Protein AF-I6B2Z3-F1 (afdb_monomer)

Mean predicted aligned error: 7.82 Å

Solvent-accessible surface area (backbone atoms only — not comparable to full-atom values): 13173 Å² total; per-residue (Å²): 142,82,90,88,82,88,70,71,69,60,58,60,52,51,55,55,50,51,55,50,49,54,51,50,53,50,49,48,54,51,46,53,51,52,51,55,51,50,56,45,70,63,44,63,60,87,46,73,66,35,41,52,54,28,49,53,49,44,52,52,49,43,75,74,43,41,67,63,41,42,61,44,48,86,47,27,69,62,33,33,73,76,41,40,70,55,22,38,46,26,48,53,50,37,54,46,62,79,35,42,67,35,57,74,70,70,49,76,53,82,87,46,69,66,62,46,57,56,37,52,58,20,62,80,24,76,94,39,24,36,58,30,40,41,52,64,55,48,71,67,56,56,69,67,47,76,43,52,42,48,54,62,46,55,50,15,46,46,54,29,22,56,74,70,74,38,61,62,55,41,58,57,38,49,64,52,17,64,55,46,31,50,72,42,75,68,53,49,53,53,52,53,49,52,39,51,53,28,43,76,69,74,34,44,70,57,31,22,52,49,26,42,46,29,29,53,28,30,61,77,66,56,83,49,73,68,50,51,58,48,34,55,53,25,50,56,50,36,56,71,68,85,131

pLDDT: mean 87.91, std 14.72, range [33.41, 98.0]

Nearest PDB structures (foldseek):
  6vfk-assembly1_B  TM=2.375E-01  e=2.059E-01  synthetic construct
  6g7c-assembly1_E  TM=2.469E-01  e=1.585E+00  Aeromonas hydrophila subsp. hydrophila ATCC 7966
  8re6-assembly1_A  TM=2.751E-01  e=3.489E+00  Homo sapiens
  4g1t-assembly1_A  TM=2.295E-01  e=5.297E+00  Homo sapiens

Sequence (243 aa):
MKKTILIISAFALGASLAIAAELSDFAQSIADLQASRVEVTRLPNKTRADRLARQAAIDAWDAANGATVTAAVDNVDALIAERPNLGGFAIWYSLTTKNAEATAAKIAWPQDPEDKALAAKLLTVSSHAHNYIRRYATAGEIAALPGSSSANFATAVVGRAAELGQPDLVTDYYARCLGKGLVTAGYNKWFDQKLIDLASAGKEAEGVRLARVEALAVNALKTTPAQEQRLIKLRAAGKLSGE

Radius of gyration: 24.18 Å; Cα contacts (8 Å, |Δi|>4): 244; chains: 1; bounding box: 76×69×58 Å

Foldseek 3Di:
DDDDDDDPVVVVVVVVVVVVVVLVVLLVVLVVLVVVLVVLVPFDDPDPVRVVVSVVSNVVSCVVCVVVLQVCLVVLVSSCVVPVVSSLVSLLSNQCVVCVVCVVVLAADPQDPVNLVSLVSCCVVVVRVLVSLQHHDDLVNLLPDQAALDPSNLVSQCNVCVNNVHNVSSVSNLVSNQLQQRQDPVSLVSLVVVLVVCVVVVNLVVSLVSLVSNLVNLVVVDDDPSSVVSNVVSVVSNVPPDD

Structure (mmCIF, N/CA/C/O backbone):
data_AF-I6B2Z3-F1
#
_entry.id   AF-I6B2Z3-F1
#
loop_
_atom_site.group_PDB
_atom_site.id
_atom_site.type_symbol
_atom_site.label_atom_id
_atom_site.label_alt_id
_atom_site.label_comp_id
_atom_site.label_asym_id
_atom_site.label_entity_id
_atom_site.label_seq_id
_atom_site.pdbx_PDB_ins_code
_atom_site.Cartn_x
_atom_site.Cartn_y
_atom_site.Cartn_z
_atom_site.occupancy
_atom_site.B_iso_or_equiv
_atom_site.auth_seq_id
_atom_site.auth_comp_id
_atom_site.auth_asym_id
_atom_site.auth_atom_id
_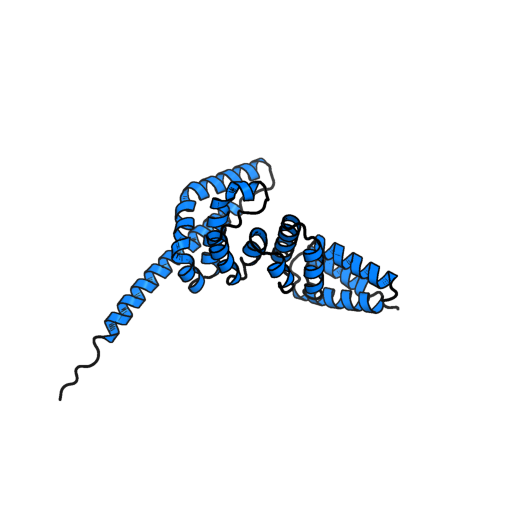atom_site.pdbx_PDB_model_num
ATOM 1 N N . MET A 1 1 ? 51.901 -46.330 3.427 1.00 36.56 1 MET A N 1
ATOM 2 C CA . MET A 1 1 ? 50.601 -45.663 3.665 1.00 36.56 1 MET A CA 1
ATOM 3 C C . MET A 1 1 ? 50.772 -44.154 3.498 1.00 36.56 1 MET A C 1
ATOM 5 O O . MET A 1 1 ? 51.246 -43.505 4.419 1.00 36.56 1 MET A O 1
ATOM 9 N N . LYS A 1 2 ? 50.476 -43.594 2.317 1.00 33.97 2 LYS A N 1
ATOM 10 C CA . LYS A 1 2 ? 50.474 -42.138 2.079 1.00 33.97 2 LYS A CA 1
ATOM 11 C C . LYS A 1 2 ? 49.060 -41.728 1.667 1.00 33.97 2 LYS A C 1
ATOM 13 O O . LYS A 1 2 ? 48.459 -42.377 0.819 1.00 33.97 2 LYS A O 1
ATOM 18 N N . LYS A 1 3 ? 48.525 -40.746 2.392 1.00 42.22 3 LYS A N 1
ATOM 19 C CA . LYS A 1 3 ? 47.128 -40.307 2.398 1.00 42.22 3 LYS A CA 1
ATOM 20 C C . LYS A 1 3 ? 46.871 -39.384 1.205 1.00 42.22 3 LYS A C 1
ATOM 22 O O . LYS A 1 3 ? 47.555 -38.375 1.077 1.00 42.22 3 LYS A O 1
ATOM 27 N N . THR A 1 4 ? 45.860 -39.703 0.405 1.00 46.72 4 THR A N 1
ATOM 28 C CA . THR A 1 4 ? 45.342 -38.847 -0.670 1.00 46.72 4 THR A CA 1
ATOM 29 C C . THR A 1 4 ? 43.901 -38.493 -0.328 1.00 46.72 4 THR A C 1
ATOM 31 O O . THR A 1 4 ? 42.974 -39.200 -0.703 1.00 46.72 4 THR A O 1
ATOM 34 N N . ILE A 1 5 ? 43.705 -37.442 0.466 1.00 51.19 5 ILE A N 1
ATOM 35 C CA . ILE A 1 5 ? 42.391 -36.848 0.745 1.00 51.19 5 ILE A CA 1
ATOM 36 C C . ILE A 1 5 ? 42.625 -35.336 0.804 1.00 51.19 5 ILE A C 1
ATOM 38 O O . ILE A 1 5 ? 43.521 -34.940 1.539 1.00 51.19 5 ILE A O 1
ATOM 42 N N . LEU A 1 6 ? 41.824 -34.553 0.058 1.00 44.88 6 LEU A N 1
ATOM 43 C CA . LEU A 1 6 ? 41.731 -33.069 -0.018 1.00 44.88 6 LEU A CA 1
ATOM 44 C C . LEU A 1 6 ? 42.115 -32.417 -1.362 1.00 44.88 6 LEU A C 1
ATOM 46 O O . LEU A 1 6 ? 42.954 -31.528 -1.398 1.00 44.88 6 LEU A O 1
ATOM 50 N N . ILE A 1 7 ? 41.456 -32.785 -2.468 1.00 46.53 7 ILE A N 1
ATOM 51 C CA . ILE A 1 7 ? 41.428 -31.921 -3.678 1.00 46.53 7 ILE A CA 1
ATOM 52 C C . ILE A 1 7 ? 40.001 -31.716 -4.234 1.00 46.53 7 ILE A C 1
ATOM 54 O O . ILE A 1 7 ? 39.743 -30.742 -4.932 1.00 46.53 7 ILE A O 1
ATOM 58 N N . ILE A 1 8 ? 39.021 -32.547 -3.859 1.00 45.78 8 ILE A N 1
ATOM 59 C CA . ILE A 1 8 ? 37.652 -32.445 -4.404 1.00 45.78 8 ILE A CA 1
ATOM 60 C C . ILE A 1 8 ? 36.844 -31.300 -3.750 1.00 45.78 8 ILE A C 1
ATOM 62 O O . ILE A 1 8 ? 36.009 -30.682 -4.403 1.00 45.78 8 ILE A O 1
ATOM 66 N N . SER A 1 9 ? 37.137 -30.929 -2.499 1.00 43.31 9 SER A N 1
ATOM 67 C CA . SER A 1 9 ? 36.387 -29.888 -1.773 1.00 43.31 9 SER A CA 1
ATOM 68 C C . SER A 1 9 ? 36.636 -28.459 -2.281 1.00 43.31 9 SER A C 1
ATOM 70 O O . SER A 1 9 ? 35.776 -27.601 -2.120 1.00 43.31 9 SER A O 1
ATOM 72 N N . ALA A 1 10 ? 37.788 -28.188 -2.905 1.00 44.47 10 ALA A N 1
ATOM 73 C CA . ALA A 1 10 ? 38.150 -26.842 -3.363 1.00 44.47 10 ALA A CA 1
ATOM 74 C C . ALA A 1 10 ? 37.446 -26.442 -4.675 1.00 44.47 10 ALA A C 1
ATOM 76 O O . ALA A 1 10 ? 37.125 -25.273 -4.869 1.00 44.47 10 ALA A O 1
ATOM 77 N N . PHE A 1 11 ? 37.138 -27.408 -5.547 1.00 40.41 11 PHE A N 1
ATOM 78 C CA . PHE A 1 11 ? 36.419 -27.143 -6.799 1.00 40.41 11 PHE A CA 1
ATOM 79 C C . PHE A 1 11 ? 34.919 -26.899 -6.586 1.00 40.41 11 PHE A C 1
ATOM 81 O O . PHE A 1 11 ? 34.340 -26.056 -7.267 1.00 40.41 11 PHE A O 1
ATOM 88 N N . ALA A 1 12 ? 34.302 -27.565 -5.603 1.00 45.88 12 ALA A N 1
ATOM 89 C CA . ALA A 1 12 ? 32.911 -27.300 -5.231 1.00 45.88 12 ALA A CA 1
ATOM 90 C C . ALA A 1 12 ? 32.734 -25.890 -4.632 1.00 45.88 12 ALA A C 1
ATOM 92 O O . ALA A 1 12 ? 31.760 -25.214 -4.947 1.00 45.88 12 ALA A O 1
ATOM 93 N N . LEU A 1 13 ? 33.709 -25.423 -3.839 1.00 47.31 13 LEU A N 1
ATOM 94 C CA . LEU A 1 13 ? 33.727 -24.068 -3.273 1.00 47.31 13 LEU A CA 1
ATOM 95 C C . LEU A 1 13 ? 33.990 -22.984 -4.334 1.00 47.31 13 LEU A C 1
ATOM 97 O O . LEU A 1 13 ? 33.371 -21.924 -4.285 1.00 47.31 13 LEU A O 1
ATOM 101 N N . GLY A 1 14 ? 34.863 -23.241 -5.313 1.00 41.19 14 GLY A N 1
ATOM 102 C CA . GLY A 1 14 ? 35.172 -22.284 -6.384 1.00 41.19 14 GLY A CA 1
ATOM 103 C C . GLY A 1 14 ? 33.986 -21.993 -7.311 1.00 41.19 14 GLY A C 1
ATOM 104 O O . GLY A 1 14 ? 33.723 -20.833 -7.620 1.00 41.19 14 GLY A O 1
ATOM 105 N N . ALA A 1 15 ? 33.225 -23.022 -7.699 1.00 47.62 15 ALA A N 1
ATOM 106 C CA . ALA A 1 15 ? 32.036 -22.851 -8.537 1.00 47.62 15 ALA A CA 1
ATOM 107 C C . ALA A 1 15 ? 30.894 -22.141 -7.788 1.00 47.62 15 ALA A C 1
ATOM 109 O O . ALA A 1 15 ? 30.248 -21.259 -8.349 1.00 47.62 15 ALA A O 1
ATOM 110 N N . SER A 1 16 ? 30.682 -22.458 -6.503 1.00 48.56 16 SER A N 1
ATOM 111 C CA . SER A 1 16 ? 29.675 -21.766 -5.688 1.00 48.56 16 SER A CA 1
ATOM 112 C C . SER A 1 16 ? 30.013 -20.294 -5.435 1.00 48.56 16 SER A C 1
ATOM 114 O O . SER A 1 16 ? 29.105 -19.475 -5.344 1.00 48.56 16 SER A O 1
ATOM 116 N N . LEU A 1 17 ? 31.302 -19.942 -5.346 1.00 48.03 17 LEU A N 1
ATOM 117 C CA . LEU A 1 17 ? 31.740 -18.554 -5.166 1.00 48.03 17 LEU A CA 1
ATOM 118 C C . LEU A 1 17 ? 31.613 -17.728 -6.455 1.00 48.03 17 LEU A C 1
ATOM 120 O O . LEU A 1 17 ? 31.239 -16.563 -6.376 1.00 48.03 17 LEU A O 1
ATOM 124 N N . ALA A 1 18 ? 31.870 -18.318 -7.628 1.00 55.28 18 ALA A N 1
ATOM 125 C CA . ALA A 1 18 ? 31.685 -17.638 -8.913 1.00 55.28 18 ALA A CA 1
ATOM 126 C C . ALA A 1 18 ? 30.203 -17.329 -9.192 1.00 55.28 18 ALA A C 1
ATOM 128 O O . ALA A 1 18 ? 29.864 -16.198 -9.522 1.00 55.28 18 ALA A O 1
ATOM 129 N N . ILE A 1 19 ? 29.311 -18.297 -8.952 1.00 61.66 19 ILE A N 1
ATOM 130 C CA . ILE A 1 19 ? 27.858 -18.111 -9.113 1.00 61.66 19 ILE A CA 1
ATOM 131 C C . ILE A 1 19 ? 27.321 -17.070 -8.114 1.00 61.66 19 ILE A C 1
ATOM 133 O O . ILE A 1 19 ? 26.469 -16.253 -8.459 1.00 61.66 19 ILE A O 1
ATOM 137 N N . ALA A 1 20 ? 27.837 -17.057 -6.879 1.00 60.69 20 ALA A N 1
ATOM 138 C CA . ALA A 1 20 ? 27.470 -16.046 -5.887 1.00 60.69 20 ALA A CA 1
ATOM 139 C C . ALA A 1 20 ? 27.955 -14.634 -6.271 1.00 60.69 20 ALA A C 1
ATOM 141 O O . ALA A 1 20 ? 27.231 -13.664 -6.052 1.00 60.69 20 ALA A O 1
ATOM 142 N N . ALA A 1 21 ? 29.147 -14.508 -6.867 1.00 64.88 21 ALA A N 1
ATOM 143 C CA . ALA A 1 21 ? 29.666 -13.230 -7.355 1.00 64.88 21 ALA A CA 1
ATOM 144 C C . ALA A 1 21 ? 28.826 -12.681 -8.521 1.00 64.88 21 ALA A C 1
ATOM 146 O O . ALA A 1 21 ? 28.423 -11.522 -8.482 1.00 64.88 21 ALA A O 1
ATOM 147 N N . GLU A 1 22 ? 28.471 -13.527 -9.493 1.00 76.44 22 GLU A N 1
ATOM 148 C CA . GLU A 1 22 ? 27.606 -13.143 -10.618 1.00 76.44 22 GLU A CA 1
ATOM 149 C C . GLU A 1 22 ? 26.215 -12.688 -10.150 1.00 76.44 22 GLU A C 1
ATOM 151 O O . GLU A 1 22 ? 25.697 -11.673 -10.625 1.00 76.44 22 GLU A O 1
ATOM 156 N N . LEU A 1 23 ? 25.623 -13.387 -9.173 1.00 80.44 23 LEU A N 1
ATOM 157 C CA . LEU A 1 23 ? 24.340 -12.985 -8.592 1.00 80.44 23 LEU A CA 1
ATOM 158 C C . LEU A 1 23 ? 24.444 -11.659 -7.825 1.00 80.44 23 LEU A C 1
ATOM 160 O O . LEU A 1 23 ? 23.540 -10.829 -7.920 1.00 80.44 23 LEU A O 1
ATOM 164 N N . SER A 1 24 ? 25.533 -11.443 -7.084 1.00 83.50 24 SER A N 1
ATOM 165 C CA . SER A 1 24 ? 25.775 -10.195 -6.353 1.00 83.50 24 SER A CA 1
ATOM 166 C C . SER A 1 24 ? 25.948 -9.004 -7.301 1.00 83.50 24 SER A C 1
ATOM 168 O O . SER A 1 24 ? 25.346 -7.953 -7.071 1.00 83.50 24 SER A O 1
ATOM 170 N N . ASP A 1 25 ? 26.713 -9.162 -8.383 1.00 88.12 25 ASP A N 1
ATOM 171 C CA . ASP A 1 25 ? 26.906 -8.115 -9.394 1.00 88.12 25 ASP A CA 1
ATOM 172 C C . ASP A 1 25 ? 25.594 -7.802 -10.125 1.00 88.12 25 ASP A C 1
ATOM 174 O O . ASP A 1 25 ? 25.224 -6.636 -10.296 1.00 88.12 25 ASP A O 1
ATOM 178 N N . PHE A 1 26 ? 24.824 -8.837 -10.471 1.00 88.62 26 PHE A N 1
ATOM 179 C CA . PHE A 1 26 ? 23.486 -8.669 -11.028 1.00 88.62 26 PHE A CA 1
ATOM 180 C C . PHE A 1 26 ? 22.554 -7.928 -10.059 1.00 88.62 26 PHE A C 1
ATOM 182 O O . PHE A 1 26 ? 21.938 -6.928 -10.438 1.00 88.62 26 PHE A O 1
ATOM 189 N N . ALA A 1 27 ? 22.483 -8.348 -8.794 1.00 91.12 27 ALA A N 1
ATOM 190 C CA . ALA A 1 27 ? 21.676 -7.682 -7.777 1.00 91.12 27 ALA A CA 1
ATOM 191 C C . ALA A 1 27 ? 22.104 -6.220 -7.574 1.00 91.12 27 ALA A C 1
ATOM 193 O O . ALA A 1 27 ? 21.251 -5.348 -7.402 1.00 91.12 27 ALA A O 1
ATOM 194 N N . GLN A 1 28 ? 23.404 -5.922 -7.636 1.00 93.81 28 GLN A N 1
ATOM 195 C CA . GLN A 1 28 ? 23.891 -4.549 -7.568 1.00 93.81 28 GLN A CA 1
ATOM 196 C C . GLN A 1 28 ? 23.424 -3.722 -8.772 1.00 93.81 28 GLN A C 1
ATOM 198 O O . GLN A 1 28 ? 22.915 -2.620 -8.576 1.00 93.81 28 GLN A O 1
ATOM 203 N N . SER A 1 29 ? 23.472 -4.273 -9.988 1.00 92.88 29 SER A N 1
ATOM 204 C CA . SER A 1 29 ? 22.966 -3.580 -11.181 1.00 92.88 29 SER A CA 1
ATOM 205 C C . SER A 1 29 ? 21.473 -3.223 -11.066 1.00 92.88 29 SER A C 1
ATOM 207 O O . SER A 1 29 ? 21.068 -2.106 -11.392 1.00 92.88 29 SER A O 1
ATOM 209 N N . ILE A 1 30 ? 20.648 -4.120 -10.509 1.00 94.81 30 ILE A N 1
ATOM 210 C CA . ILE A 1 30 ? 19.222 -3.854 -10.262 1.00 94.81 30 ILE A CA 1
ATOM 211 C C . ILE A 1 30 ? 19.032 -2.804 -9.162 1.00 94.81 30 ILE A C 1
ATOM 213 O O . ILE A 1 30 ? 18.132 -1.968 -9.264 1.00 94.81 30 ILE A O 1
ATOM 217 N N . ALA A 1 31 ? 19.880 -2.804 -8.131 1.00 94.75 31 ALA A N 1
ATOM 218 C CA . ALA A 1 31 ? 19.857 -1.776 -7.093 1.00 94.75 31 ALA A CA 1
ATOM 219 C C . ALA A 1 31 ? 20.160 -0.382 -7.661 1.00 94.75 31 ALA A C 1
ATOM 221 O O . ALA A 1 31 ? 19.460 0.576 -7.329 1.00 94.75 31 ALA A O 1
ATOM 222 N N . ASP A 1 32 ? 21.140 -0.273 -8.556 1.00 95.00 32 ASP A N 1
ATOM 223 C CA . ASP A 1 32 ? 21.515 0.992 -9.195 1.00 95.00 32 ASP A CA 1
ATOM 224 C C . ASP A 1 32 ? 20.399 1.498 -10.127 1.00 95.00 32 ASP A C 1
ATOM 226 O O . ASP A 1 32 ? 20.058 2.689 -10.134 1.00 95.00 32 ASP A O 1
ATOM 230 N N . LEU A 1 33 ? 19.738 0.588 -10.851 1.00 94.81 33 LEU A N 1
ATOM 231 C CA . LEU A 1 33 ? 18.534 0.906 -11.621 1.00 94.81 33 LEU A CA 1
ATOM 232 C C . LEU A 1 33 ? 17.398 1.393 -10.711 1.00 94.81 33 LEU A C 1
ATOM 234 O O . LEU A 1 33 ? 16.796 2.432 -10.982 1.00 94.81 33 LEU A O 1
ATOM 238 N N . GLN A 1 34 ? 17.129 0.709 -9.598 1.00 94.81 34 GLN A N 1
ATOM 239 C CA . GLN A 1 34 ? 16.113 1.152 -8.643 1.00 94.81 34 GLN A CA 1
ATOM 240 C C . GLN A 1 34 ? 16.437 2.547 -8.084 1.00 94.81 34 GLN A C 1
ATOM 242 O O . GLN A 1 34 ? 15.555 3.407 -8.023 1.00 94.81 34 GLN A O 1
ATOM 247 N N . ALA A 1 35 ? 17.690 2.790 -7.695 1.00 94.81 35 ALA A N 1
ATOM 248 C CA . ALA A 1 35 ? 18.131 4.073 -7.161 1.00 94.81 35 ALA A CA 1
ATOM 249 C C . ALA A 1 35 ? 17.968 5.197 -8.196 1.00 94.81 35 ALA A C 1
ATOM 251 O O . ALA A 1 35 ? 17.332 6.211 -7.906 1.00 94.81 35 ALA A O 1
ATOM 252 N N . SER A 1 36 ? 18.445 4.996 -9.429 1.00 95.62 36 SER A N 1
ATOM 253 C CA . SER A 1 36 ? 18.291 5.987 -10.505 1.00 95.62 36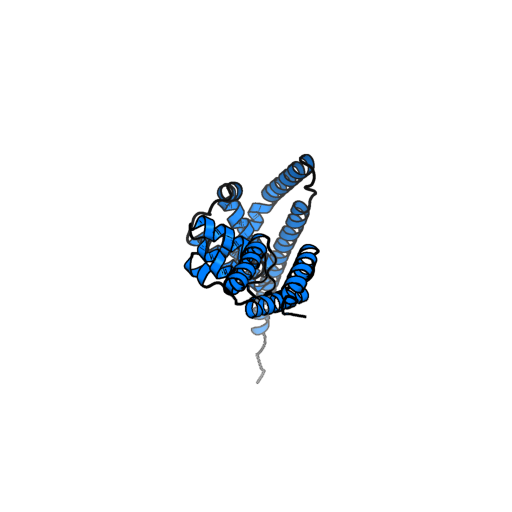 SER A CA 1
ATOM 254 C C . SER A 1 36 ? 16.821 6.261 -10.845 1.00 95.62 36 SER A C 1
ATOM 256 O O . SER A 1 36 ? 16.437 7.414 -11.060 1.00 95.62 36 SER A O 1
ATOM 258 N N . ARG A 1 37 ? 15.955 5.239 -10.799 1.00 95.06 37 ARG A N 1
ATOM 259 C CA . ARG A 1 37 ? 14.507 5.407 -10.978 1.00 95.06 37 ARG A CA 1
ATOM 260 C C . ARG A 1 37 ? 13.884 6.265 -9.882 1.00 95.06 37 ARG A C 1
ATOM 262 O O . ARG A 1 37 ? 13.006 7.089 -10.162 1.00 95.06 37 ARG A O 1
ATOM 269 N N . VAL A 1 38 ? 14.309 6.074 -8.635 1.00 94.00 38 VAL A N 1
ATOM 270 C CA . VAL A 1 38 ? 13.851 6.879 -7.496 1.00 94.00 38 VAL A CA 1
ATOM 271 C C . VAL A 1 38 ? 14.241 8.344 -7.679 1.00 94.00 38 VAL A C 1
ATOM 273 O O . VAL A 1 38 ? 13.396 9.207 -7.447 1.00 94.00 38 VAL A O 1
ATOM 276 N N . GLU A 1 39 ? 15.451 8.635 -8.155 1.00 94.88 39 GLU A N 1
ATOM 277 C CA . GLU A 1 39 ? 15.903 10.011 -8.397 1.00 94.88 39 GLU A CA 1
ATOM 278 C C . GLU A 1 39 ? 15.056 10.722 -9.458 1.00 94.88 39 GLU A C 1
ATOM 280 O O . GLU A 1 39 ? 14.543 11.818 -9.217 1.00 94.88 39 GLU A O 1
ATOM 285 N N . VAL A 1 40 ? 14.768 10.057 -10.579 1.00 94.50 40 VAL A N 1
ATOM 286 C CA . VAL A 1 40 ? 13.857 10.596 -11.603 1.00 94.50 40 VAL A CA 1
ATOM 287 C C . VAL A 1 40 ? 12.440 10.796 -11.040 1.00 94.50 40 VAL A C 1
ATOM 289 O O . VAL A 1 40 ? 11.778 11.805 -11.292 1.00 94.50 40 VAL A O 1
ATOM 292 N N . THR A 1 41 ? 11.974 9.875 -10.193 1.00 91.81 41 THR A N 1
ATOM 293 C CA . THR A 1 41 ? 10.660 9.969 -9.534 1.00 91.81 41 THR A CA 1
ATOM 294 C C . THR A 1 41 ? 10.615 11.062 -8.456 1.00 91.81 41 THR A C 1
ATOM 296 O O . THR A 1 41 ? 9.534 11.492 -8.053 1.00 91.81 41 THR A O 1
ATOM 299 N N . ARG A 1 42 ? 11.758 11.553 -7.975 1.00 94.75 42 ARG A N 1
ATOM 300 C CA . ARG A 1 42 ? 11.845 12.639 -6.987 1.00 94.75 42 ARG A CA 1
ATOM 301 C C . ARG A 1 42 ? 11.970 14.024 -7.607 1.00 94.75 42 ARG A C 1
ATOM 303 O O . ARG A 1 42 ? 11.941 15.005 -6.863 1.00 94.75 42 ARG A O 1
ATOM 310 N N . LEU A 1 43 ? 12.037 14.118 -8.936 1.00 93.88 43 LEU A N 1
ATOM 311 C CA . LEU A 1 43 ? 12.022 15.402 -9.625 1.00 93.88 43 LEU A CA 1
ATOM 312 C C . LEU A 1 43 ? 10.810 16.257 -9.193 1.00 93.88 43 LEU A C 1
ATOM 314 O O . LEU A 1 43 ? 9.753 15.710 -8.828 1.00 93.88 43 LEU A O 1
ATOM 318 N N . PRO A 1 44 ? 10.946 17.598 -9.223 1.00 94.62 44 PRO A N 1
ATOM 319 C CA . PRO A 1 44 ? 9.882 18.515 -8.834 1.00 94.62 44 PRO A CA 1
ATOM 320 C C . PRO A 1 44 ? 8.540 18.196 -9.508 1.00 94.62 44 PRO A C 1
ATOM 322 O O . PRO A 1 44 ? 8.480 17.692 -10.626 1.00 94.62 44 PRO A O 1
ATOM 325 N N . ASN A 1 45 ? 7.434 18.488 -8.820 1.00 95.81 45 ASN A N 1
ATOM 326 C CA . ASN A 1 45 ? 6.077 18.243 -9.327 1.00 95.81 45 ASN A CA 1
ATOM 327 C C . ASN A 1 45 ? 5.071 19.351 -8.956 1.00 95.81 45 ASN A C 1
ATOM 329 O O . ASN A 1 45 ? 3.854 19.152 -9.062 1.00 95.81 45 ASN A O 1
ATOM 333 N N . LYS A 1 46 ? 5.565 20.517 -8.513 1.00 95.69 46 LYS A N 1
ATOM 334 C CA . LYS A 1 46 ? 4.734 21.612 -7.993 1.00 95.69 46 LYS A CA 1
ATOM 335 C C . LYS A 1 46 ? 3.986 22.310 -9.124 1.00 95.69 46 LYS A C 1
ATOM 337 O O . LYS A 1 46 ? 2.768 22.488 -9.050 1.00 95.69 46 LYS A O 1
ATOM 342 N N . THR A 1 47 ? 4.689 22.654 -10.200 1.00 96.38 47 THR A N 1
ATOM 343 C CA . THR A 1 47 ? 4.090 23.311 -11.366 1.00 96.38 47 THR A CA 1
ATOM 344 C C . THR A 1 47 ? 3.644 22.299 -12.424 1.00 96.38 47 THR A C 1
ATOM 346 O O . THR A 1 47 ? 4.014 21.124 -12.399 1.00 96.38 47 THR A O 1
ATOM 349 N N . ARG A 1 48 ? 2.819 22.743 -13.383 1.00 96.56 48 ARG A N 1
ATOM 350 C CA . ARG A 1 48 ? 2.473 21.916 -14.551 1.00 96.56 48 ARG A CA 1
ATOM 351 C C . ARG A 1 48 ? 3.716 21.582 -15.380 1.00 96.56 48 ARG A C 1
ATOM 353 O O . ARG A 1 48 ? 3.835 20.444 -15.816 1.00 96.56 48 ARG A O 1
ATOM 360 N N . ALA A 1 49 ? 4.611 22.552 -15.573 1.00 96.12 49 ALA A N 1
ATOM 361 C CA . ALA A 1 49 ? 5.861 22.350 -16.299 1.00 96.12 49 ALA A CA 1
ATOM 362 C C . ALA A 1 49 ? 6.733 21.292 -15.610 1.00 96.12 49 ALA A C 1
ATOM 364 O O . ALA A 1 49 ? 7.176 20.361 -16.273 1.00 96.12 49 ALA A O 1
ATOM 365 N N . ASP A 1 50 ? 6.864 21.357 -14.280 1.00 96.38 50 ASP A N 1
ATOM 366 C CA . ASP A 1 50 ? 7.611 20.362 -13.501 1.00 96.38 50 ASP A CA 1
ATOM 367 C C . ASP A 1 50 ? 7.038 18.954 -13.698 1.00 96.38 50 ASP A C 1
ATOM 369 O O . ASP A 1 50 ? 7.774 18.005 -13.947 1.00 96.38 50 ASP A O 1
ATOM 373 N N . ARG A 1 51 ? 5.705 18.816 -13.630 1.00 96.19 51 ARG A N 1
ATOM 374 C CA . ARG A 1 51 ? 5.033 17.523 -13.826 1.00 96.19 51 ARG A CA 1
ATOM 375 C C . ARG A 1 51 ? 5.283 16.945 -15.217 1.00 96.19 51 ARG A C 1
ATOM 377 O O . ARG A 1 51 ? 5.510 15.746 -15.321 1.00 96.19 51 ARG A O 1
ATOM 384 N N . LEU A 1 52 ? 5.255 17.778 -16.259 1.00 95.00 52 LEU A N 1
ATOM 385 C CA . LEU A 1 52 ? 5.531 17.344 -17.632 1.00 95.00 52 LEU A CA 1
ATOM 386 C C . LEU A 1 52 ? 7.003 16.955 -17.819 1.00 95.00 52 LEU A C 1
ATOM 388 O O . LEU A 1 52 ? 7.276 15.904 -18.388 1.00 95.00 52 LEU A O 1
ATOM 392 N N . ALA A 1 53 ? 7.941 17.750 -17.297 1.00 94.06 53 ALA A N 1
ATOM 393 C CA . ALA A 1 53 ? 9.371 17.447 -17.362 1.00 94.06 53 ALA A CA 1
ATOM 394 C C . ALA A 1 53 ? 9.715 16.157 -16.605 1.00 94.06 53 ALA A C 1
ATOM 396 O O . ALA A 1 53 ? 10.446 15.308 -17.110 1.00 94.06 53 ALA A O 1
ATOM 397 N N . ARG A 1 54 ? 9.133 15.973 -15.415 1.00 95.94 54 ARG A N 1
ATOM 398 C CA . ARG A 1 54 ? 9.262 14.735 -14.647 1.00 95.94 54 ARG A CA 1
ATOM 399 C C . ARG A 1 54 ? 8.682 13.540 -15.398 1.00 95.94 54 ARG A C 1
ATOM 401 O O . ARG A 1 54 ? 9.327 12.500 -15.417 1.00 95.94 54 ARG A O 1
ATOM 408 N N . GLN A 1 55 ? 7.495 13.667 -15.994 1.00 95.19 55 GLN A N 1
ATOM 409 C CA . GLN A 1 55 ? 6.900 12.579 -16.773 1.00 95.19 55 GLN A CA 1
ATOM 410 C C . GLN A 1 55 ? 7.800 12.197 -17.954 1.00 95.19 55 GLN A C 1
ATOM 412 O O . GLN A 1 55 ? 8.127 11.029 -18.101 1.00 95.19 55 GLN A O 1
ATOM 417 N N . ALA A 1 56 ? 8.299 13.174 -18.715 1.00 94.62 56 ALA A N 1
ATOM 418 C CA . ALA A 1 56 ? 9.216 12.913 -19.823 1.00 94.62 56 ALA A CA 1
ATOM 419 C C . ALA A 1 56 ? 10.517 12.223 -19.369 1.00 94.62 56 ALA A C 1
ATOM 421 O O . ALA A 1 56 ? 11.011 11.328 -20.048 1.00 94.62 56 ALA A O 1
ATOM 422 N N . ALA A 1 57 ? 11.064 12.599 -18.208 1.00 95.38 57 ALA A N 1
ATOM 423 C CA . ALA A 1 57 ? 12.242 11.943 -17.643 1.00 95.38 57 ALA A CA 1
ATOM 424 C C . ALA A 1 57 ? 11.950 10.497 -17.197 1.00 95.38 57 ALA A C 1
ATOM 426 O O . ALA A 1 57 ? 12.787 9.616 -17.386 1.00 95.38 57 ALA A O 1
ATOM 427 N N . ILE A 1 58 ? 10.765 10.247 -16.629 1.00 94.19 58 ILE A N 1
ATOM 428 C CA . ILE A 1 58 ? 10.278 8.903 -16.284 1.00 94.19 58 ILE A CA 1
ATOM 429 C C . ILE A 1 58 ? 10.176 8.042 -17.546 1.00 94.19 58 ILE A C 1
ATOM 431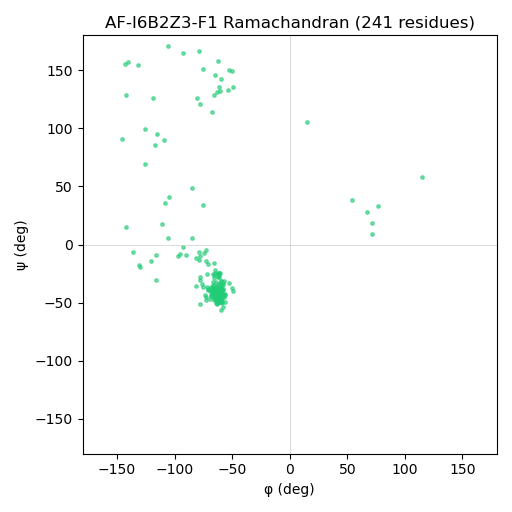 O O . ILE A 1 58 ? 10.733 6.946 -17.569 1.00 94.19 58 ILE A O 1
ATOM 435 N N . ASP A 1 59 ? 9.543 8.564 -18.596 1.00 93.94 59 ASP A N 1
ATOM 436 C CA . ASP A 1 59 ? 9.339 7.854 -19.860 1.00 93.94 59 ASP A CA 1
ATOM 437 C C . ASP A 1 59 ? 10.680 7.558 -20.552 1.00 93.94 59 ASP A C 1
ATOM 439 O O . ASP A 1 59 ? 10.906 6.450 -21.036 1.00 93.94 59 ASP A O 1
ATOM 443 N N . ALA A 1 60 ? 11.617 8.515 -20.537 1.00 94.00 60 ALA A N 1
ATOM 444 C CA . ALA A 1 60 ? 12.966 8.325 -21.070 1.00 94.00 60 ALA A CA 1
ATOM 445 C C . ALA A 1 60 ? 13.750 7.260 -20.289 1.00 94.00 60 ALA A C 1
ATOM 447 O O . ALA A 1 60 ? 14.435 6.427 -20.885 1.00 94.00 60 ALA A O 1
ATOM 448 N N . TRP A 1 61 ? 13.632 7.257 -18.958 1.00 96.56 61 TRP A N 1
ATOM 449 C CA . TRP A 1 61 ? 14.246 6.224 -18.131 1.00 96.56 61 TRP A CA 1
ATOM 450 C C . TRP A 1 61 ? 13.646 4.845 -18.430 1.00 96.56 61 TRP A C 1
ATOM 452 O O . TRP A 1 61 ? 14.397 3.876 -18.534 1.00 96.56 61 TRP A O 1
ATOM 462 N N . ASP A 1 62 ? 12.321 4.754 -18.590 1.00 94.00 62 ASP A N 1
ATOM 463 C CA . ASP A 1 62 ? 11.620 3.501 -18.903 1.00 94.00 62 ASP A CA 1
ATOM 464 C C . ASP A 1 62 ? 12.022 2.952 -20.267 1.00 94.00 62 ASP A C 1
ATOM 466 O O . ASP A 1 62 ? 12.315 1.764 -20.384 1.00 94.00 62 ASP A O 1
ATOM 470 N N . ALA A 1 63 ? 12.117 3.815 -21.278 1.00 92.94 63 ALA A N 1
ATOM 471 C CA . ALA A 1 63 ? 12.578 3.428 -22.606 1.00 92.94 63 ALA A CA 1
ATOM 472 C C . ALA A 1 63 ? 14.017 2.881 -22.593 1.00 92.94 63 ALA A C 1
ATOM 474 O O . ALA A 1 63 ? 14.321 1.941 -23.322 1.00 92.94 63 ALA A O 1
ATOM 475 N N . ALA A 1 64 ? 14.896 3.445 -21.758 1.00 92.75 64 ALA A N 1
ATOM 476 C CA . ALA A 1 64 ? 16.298 3.036 -21.682 1.00 92.75 64 ALA A CA 1
ATOM 477 C C . ALA A 1 64 ? 16.531 1.776 -20.830 1.00 92.75 64 ALA A C 1
ATOM 479 O O . ALA A 1 64 ? 17.406 0.976 -21.151 1.00 92.75 64 ALA A O 1
ATOM 480 N N . ASN A 1 65 ? 15.776 1.599 -19.740 1.00 93.94 65 ASN A N 1
ATOM 481 C CA . ASN A 1 65 ? 16.089 0.603 -18.705 1.00 93.94 65 ASN A CA 1
ATOM 482 C C . ASN A 1 65 ? 14.990 -0.443 -18.487 1.00 93.94 65 ASN A C 1
ATOM 484 O O . ASN A 1 65 ? 15.228 -1.459 -17.830 1.00 93.94 65 ASN A O 1
ATOM 488 N N . GLY A 1 66 ? 13.784 -0.217 -19.010 1.00 91.69 66 GLY A N 1
ATOM 489 C CA . GLY A 1 66 ? 12.615 -1.033 -18.690 1.00 91.69 66 GLY A CA 1
ATOM 490 C C . GLY A 1 66 ? 12.748 -2.491 -19.115 1.00 91.69 66 GLY A C 1
ATOM 491 O O . GLY A 1 66 ? 12.326 -3.382 -18.374 1.00 91.69 66 GLY A O 1
ATOM 492 N N . ALA A 1 67 ? 13.398 -2.753 -20.252 1.00 93.00 67 ALA A N 1
ATOM 493 C CA . ALA A 1 67 ? 13.681 -4.112 -20.711 1.00 93.00 67 ALA A CA 1
ATOM 494 C C . ALA A 1 67 ? 14.584 -4.871 -19.722 1.00 93.00 67 ALA A C 1
ATOM 496 O O . ALA A 1 67 ? 14.282 -6.010 -19.376 1.00 93.00 67 ALA A O 1
ATOM 497 N N . THR A 1 68 ? 15.628 -4.221 -19.197 1.00 92.62 68 THR A N 1
ATOM 498 C CA . THR A 1 68 ? 16.551 -4.812 -18.215 1.00 92.62 68 THR A CA 1
ATOM 499 C C . THR A 1 68 ? 15.841 -5.159 -16.910 1.00 92.62 68 THR A C 1
ATOM 501 O O . THR A 1 68 ? 16.012 -6.256 -16.383 1.00 92.62 68 THR A O 1
ATOM 504 N N . VAL A 1 69 ? 14.993 -4.259 -16.398 1.00 93.62 69 VAL A N 1
ATOM 505 C CA . VAL A 1 69 ? 14.222 -4.531 -15.172 1.00 93.62 69 VAL A CA 1
ATOM 506 C C . VAL A 1 69 ? 13.192 -5.638 -15.394 1.00 93.62 69 VAL A C 1
ATOM 508 O O . VAL A 1 69 ? 12.981 -6.465 -14.513 1.00 93.62 69 VAL A O 1
ATOM 511 N N . THR A 1 70 ? 12.568 -5.683 -16.571 1.00 93.25 70 THR A N 1
ATOM 512 C CA . THR A 1 70 ? 11.592 -6.728 -16.912 1.00 93.25 70 THR A CA 1
ATOM 513 C C . THR A 1 70 ? 12.264 -8.095 -17.027 1.00 93.25 70 THR A C 1
ATOM 515 O O . THR A 1 70 ? 11.757 -9.060 -16.466 1.00 93.25 70 THR A O 1
ATOM 518 N N . ALA A 1 71 ? 13.439 -8.173 -17.657 1.00 91.25 71 ALA A N 1
ATOM 519 C CA . ALA A 1 71 ? 14.227 -9.403 -17.747 1.00 91.25 71 ALA A CA 1
ATOM 520 C C . ALA A 1 71 ? 14.687 -9.920 -16.370 1.00 91.25 71 ALA A C 1
ATOM 522 O O . ALA A 1 71 ? 14.897 -11.116 -16.187 1.00 91.25 71 ALA A O 1
ATOM 523 N N . ALA A 1 72 ? 14.793 -9.046 -15.362 1.00 92.81 72 ALA A N 1
ATOM 524 C CA . ALA A 1 72 ? 15.144 -9.455 -14.004 1.00 92.81 72 ALA A CA 1
ATOM 525 C C . ALA A 1 72 ? 14.086 -10.345 -13.325 1.00 92.81 72 ALA A C 1
ATOM 527 O O . ALA A 1 72 ? 14.393 -11.001 -12.327 1.00 92.81 72 ALA A O 1
ATOM 528 N N . VAL A 1 73 ? 12.859 -10.396 -13.860 1.00 93.62 73 VAL A N 1
ATOM 529 C CA . VAL A 1 73 ? 11.780 -11.260 -13.357 1.00 93.62 73 VAL A CA 1
ATOM 530 C C . VAL A 1 73 ? 12.156 -12.743 -13.415 1.00 93.62 73 VAL A C 1
ATOM 532 O O . VAL A 1 73 ? 11.816 -13.478 -12.487 1.00 93.62 73 VAL A O 1
ATOM 535 N N . ASP A 1 74 ? 12.926 -13.167 -14.419 1.00 91.69 74 ASP A N 1
ATOM 536 C CA . ASP A 1 74 ? 13.366 -14.562 -14.569 1.00 91.69 74 ASP A CA 1
ATOM 537 C C . ASP A 1 74 ? 14.241 -15.030 -13.394 1.00 91.69 74 ASP A C 1
ATOM 539 O O . ASP A 1 74 ? 14.272 -16.212 -13.059 1.00 91.69 74 ASP A O 1
ATOM 543 N N . ASN A 1 75 ? 14.905 -14.090 -12.712 1.00 92.44 75 ASN A N 1
ATOM 544 C CA . ASN A 1 75 ? 15.785 -14.345 -11.570 1.00 92.44 75 ASN A CA 1
ATOM 545 C C . ASN A 1 75 ? 15.211 -13.819 -10.245 1.00 92.44 75 ASN A C 1
ATOM 547 O O . ASN A 1 75 ? 15.939 -13.643 -9.264 1.00 92.44 75 ASN A O 1
ATOM 551 N N . VAL A 1 76 ? 13.906 -13.537 -10.190 1.00 93.00 76 VAL A N 1
ATOM 552 C CA . VAL A 1 76 ? 13.311 -12.818 -9.060 1.00 93.00 76 VAL A CA 1
ATOM 553 C C . VAL A 1 76 ? 13.437 -13.556 -7.730 1.00 93.00 76 VAL A C 1
ATOM 555 O O . VAL A 1 76 ? 13.623 -12.915 -6.702 1.00 93.00 76 VAL A O 1
ATOM 558 N N . ASP A 1 77 ? 13.377 -14.888 -7.725 1.00 93.31 77 ASP A N 1
ATOM 559 C CA . ASP A 1 77 ? 13.478 -15.658 -6.480 1.00 93.31 77 ASP A CA 1
ATOM 560 C C . ASP A 1 77 ? 14.879 -15.543 -5.870 1.00 93.31 77 ASP A C 1
ATOM 562 O O . ASP A 1 77 ? 15.013 -15.342 -4.662 1.00 93.31 77 ASP A O 1
ATOM 566 N N . ALA A 1 78 ? 15.916 -15.566 -6.713 1.00 90.62 78 ALA A N 1
ATOM 567 C CA . ALA A 1 78 ? 17.293 -15.331 -6.294 1.00 90.62 78 ALA A CA 1
ATOM 568 C C . ALA A 1 78 ? 17.489 -13.885 -5.804 1.00 90.62 78 ALA A C 1
ATOM 570 O O . ALA A 1 78 ? 18.085 -13.664 -4.751 1.00 90.62 78 ALA A O 1
ATOM 571 N N . LEU A 1 79 ? 16.909 -12.900 -6.503 1.00 91.06 79 LEU A N 1
ATOM 572 C CA . LEU A 1 79 ? 16.921 -11.502 -6.061 1.00 91.06 79 LEU A CA 1
ATOM 573 C C . LEU A 1 79 ? 16.202 -11.301 -4.725 1.00 91.06 79 LEU A C 1
ATOM 575 O O . LEU A 1 79 ? 16.676 -10.525 -3.901 1.00 91.06 79 LEU A O 1
ATOM 579 N N . ILE A 1 80 ? 15.068 -11.969 -4.495 1.00 92.12 80 ILE A N 1
ATOM 580 C CA . ILE A 1 80 ? 14.339 -11.881 -3.225 1.00 92.12 80 ILE A CA 1
ATOM 581 C C . ILE A 1 80 ? 15.175 -12.474 -2.090 1.00 92.12 80 ILE A C 1
ATOM 583 O O . ILE A 1 80 ? 15.220 -11.880 -1.015 1.00 92.12 80 ILE A O 1
ATOM 587 N N . ALA A 1 81 ? 15.832 -13.613 -2.325 1.00 90.44 81 ALA A N 1
ATOM 588 C CA . ALA A 1 81 ? 16.674 -14.266 -1.326 1.00 90.44 81 ALA A CA 1
ATOM 589 C C . ALA A 1 81 ? 17.879 -13.399 -0.923 1.00 90.44 81 ALA A C 1
ATOM 591 O O . ALA A 1 81 ? 18.187 -13.297 0.262 1.00 90.44 81 ALA A O 1
ATOM 592 N N . GLU A 1 82 ? 18.517 -12.746 -1.895 1.00 89.12 82 GLU A N 1
ATOM 593 C CA . GLU A 1 82 ? 19.686 -11.889 -1.678 1.00 89.12 82 GLU A CA 1
ATOM 594 C C . GLU A 1 82 ? 19.290 -10.513 -1.106 1.00 89.12 82 GLU A C 1
ATOM 596 O O . GLU A 1 82 ? 19.816 -10.054 -0.091 1.00 89.12 82 GLU A O 1
ATOM 601 N N . ARG A 1 83 ? 18.331 -9.829 -1.749 1.00 89.38 83 ARG A N 1
ATOM 602 C CA . ARG A 1 83 ? 17.863 -8.476 -1.401 1.00 89.38 83 ARG A CA 1
ATOM 603 C C . ARG A 1 83 ? 16.352 -8.330 -1.683 1.00 89.38 83 ARG A C 1
ATOM 605 O O . ARG A 1 83 ? 15.973 -7.846 -2.755 1.00 89.38 83 ARG A O 1
ATOM 612 N N . PRO A 1 84 ? 15.465 -8.611 -0.703 1.00 89.69 84 PRO A N 1
ATOM 613 C CA . PRO A 1 84 ? 14.008 -8.676 -0.897 1.00 89.69 84 PRO A CA 1
ATOM 614 C C . PRO A 1 84 ? 13.376 -7.483 -1.630 1.00 89.69 84 PRO A C 1
ATOM 616 O O . PRO A 1 84 ? 12.502 -7.650 -2.482 1.00 89.69 84 PRO A O 1
ATOM 619 N N . ASN A 1 85 ? 13.833 -6.262 -1.334 1.00 89.38 85 ASN A N 1
ATOM 620 C CA . ASN A 1 85 ? 13.304 -5.042 -1.951 1.00 89.38 85 ASN A CA 1
ATOM 621 C C . ASN A 1 85 ? 13.580 -4.955 -3.464 1.00 89.38 85 ASN A C 1
ATOM 623 O O . ASN A 1 85 ? 12.792 -4.337 -4.178 1.00 89.38 85 ASN A O 1
ATOM 627 N N . LEU A 1 86 ? 14.662 -5.566 -3.963 1.00 91.81 86 LEU A N 1
ATOM 628 C CA . LEU A 1 86 ? 15.003 -5.544 -5.390 1.00 91.81 86 LEU A CA 1
ATOM 629 C C . LEU A 1 86 ? 14.077 -6.449 -6.194 1.00 91.81 86 LEU A C 1
ATOM 631 O O . LEU A 1 86 ? 13.551 -6.032 -7.225 1.00 91.81 86 LEU A O 1
ATOM 635 N N . GLY A 1 87 ? 13.807 -7.652 -5.683 1.00 92.38 87 GLY A N 1
ATOM 636 C CA . GLY A 1 87 ? 12.810 -8.539 -6.278 1.00 92.38 87 GLY A CA 1
ATOM 637 C C . GLY A 1 87 ? 11.415 -7.907 -6.273 1.00 92.38 87 GLY A C 1
ATOM 638 O O . GLY A 1 87 ? 10.719 -7.925 -7.286 1.00 92.38 87 GLY A O 1
ATOM 639 N N . GLY A 1 88 ? 11.040 -7.245 -5.170 1.00 93.94 88 GLY A N 1
ATOM 640 C CA . GLY A 1 88 ? 9.791 -6.484 -5.087 1.00 93.94 88 GLY A CA 1
ATOM 641 C C . GLY A 1 88 ? 9.689 -5.349 -6.115 1.00 93.94 88 GLY A C 1
ATOM 642 O O . GLY A 1 88 ? 8.628 -5.150 -6.713 1.00 93.94 88 GLY A O 1
ATOM 643 N N . PHE A 1 89 ? 10.790 -4.633 -6.357 1.00 94.31 89 PHE A N 1
ATOM 644 C CA . PHE A 1 89 ? 10.882 -3.615 -7.402 1.00 94.31 89 PHE A CA 1
ATOM 645 C C . PHE A 1 89 ? 10.712 -4.208 -8.804 1.00 94.31 89 PHE A C 1
ATOM 647 O O . PHE A 1 89 ? 9.860 -3.719 -9.543 1.00 94.31 89 PHE A O 1
ATOM 654 N N . ALA A 1 90 ? 11.454 -5.266 -9.148 1.00 95.25 90 ALA A N 1
ATOM 655 C CA . ALA A 1 90 ? 11.395 -5.896 -10.468 1.00 95.25 90 ALA A CA 1
ATOM 656 C C . ALA A 1 90 ? 9.989 -6.429 -10.796 1.00 95.25 90 ALA A C 1
ATOM 658 O O . ALA A 1 90 ? 9.443 -6.115 -11.855 1.00 95.25 90 ALA A O 1
ATOM 659 N N . ILE A 1 91 ? 9.357 -7.144 -9.853 1.00 96.31 91 ILE A N 1
ATOM 660 C CA . ILE A 1 91 ? 7.977 -7.637 -10.006 1.00 96.31 91 ILE A CA 1
ATOM 661 C C . ILE A 1 91 ? 7.019 -6.475 -10.244 1.00 96.31 91 ILE A C 1
ATOM 663 O O . ILE A 1 91 ? 6.243 -6.482 -11.200 1.00 96.31 91 ILE A O 1
ATOM 667 N N . TRP A 1 92 ? 7.040 -5.481 -9.352 1.00 94.56 92 TRP A N 1
ATOM 668 C CA . TRP A 1 92 ? 6.070 -4.396 -9.415 1.00 94.56 92 TRP A CA 1
ATOM 669 C C . TRP A 1 92 ? 6.242 -3.554 -10.676 1.00 94.56 92 TRP A C 1
ATOM 671 O O . TRP A 1 92 ? 5.247 -3.175 -11.292 1.00 94.56 92 TRP A O 1
ATOM 681 N N . TYR A 1 93 ? 7.487 -3.288 -11.067 1.00 94.94 93 TYR A N 1
ATOM 682 C CA . TYR A 1 93 ? 7.804 -2.588 -12.299 1.00 94.94 93 TYR A CA 1
ATOM 683 C C . TYR A 1 93 ? 7.253 -3.341 -13.513 1.00 94.94 93 TYR A C 1
ATOM 685 O O . TYR A 1 93 ? 6.437 -2.785 -14.243 1.00 94.94 93 TYR A O 1
ATOM 693 N N . SER A 1 94 ? 7.625 -4.615 -13.674 1.00 95.44 94 SER A N 1
ATOM 694 C CA . SER A 1 94 ? 7.220 -5.443 -14.816 1.00 95.44 94 SER A CA 1
ATOM 695 C C . SER A 1 94 ? 5.697 -5.520 -14.955 1.00 95.44 94 SER A C 1
ATOM 697 O O . SER A 1 94 ? 5.144 -5.195 -16.008 1.00 95.44 94 SER A O 1
ATOM 699 N N . LEU A 1 95 ? 4.990 -5.826 -13.861 1.00 95.75 95 LEU A N 1
ATOM 700 C CA . LEU A 1 95 ? 3.531 -5.913 -13.884 1.00 95.75 95 LEU A CA 1
ATOM 701 C C . LEU A 1 95 ? 2.862 -4.559 -14.149 1.00 95.75 95 LEU A C 1
ATOM 703 O O . LEU A 1 95 ? 1.839 -4.512 -14.829 1.00 95.75 95 LEU A O 1
ATOM 707 N N . THR A 1 96 ? 3.424 -3.456 -13.643 1.00 93.81 96 THR A N 1
ATOM 708 C CA . THR A 1 96 ? 2.890 -2.111 -13.910 1.00 93.81 96 THR A CA 1
ATOM 709 C C . THR A 1 96 ? 3.053 -1.735 -15.377 1.00 93.81 96 THR A C 1
ATOM 711 O O . THR A 1 96 ? 2.113 -1.204 -15.964 1.00 93.81 96 THR A O 1
ATOM 714 N N . THR A 1 97 ? 4.205 -2.043 -15.975 1.00 93.12 97 THR A N 1
ATOM 715 C CA . THR A 1 97 ? 4.490 -1.791 -17.393 1.00 93.12 97 THR A CA 1
ATOM 716 C C . THR A 1 97 ? 3.597 -2.640 -18.294 1.00 93.12 97 THR A C 1
ATOM 718 O O . THR A 1 97 ? 2.972 -2.105 -19.207 1.00 93.12 97 THR A O 1
ATOM 721 N N . LYS A 1 98 ? 3.442 -3.938 -17.992 1.00 94.12 98 LYS A N 1
ATOM 722 C CA . LYS A 1 98 ? 2.519 -4.836 -18.709 1.00 94.12 98 LYS A CA 1
ATOM 723 C C . LYS A 1 98 ? 1.071 -4.336 -18.652 1.00 94.12 98 LYS A C 1
ATOM 725 O O . LYS A 1 98 ? 0.330 -4.461 -19.619 1.00 94.12 98 LYS A O 1
ATOM 730 N N . ASN A 1 99 ? 0.682 -3.727 -17.531 1.00 93.25 99 ASN A N 1
ATOM 731 C CA . ASN A 1 99 ? -0.668 -3.228 -17.272 1.00 93.25 99 ASN A CA 1
ATOM 732 C C . ASN A 1 99 ? -0.751 -1.691 -17.299 1.00 93.25 99 ASN A C 1
ATOM 734 O O . ASN A 1 99 ? -1.492 -1.096 -16.506 1.00 93.25 99 ASN A O 1
ATOM 738 N N . ALA A 1 100 ? 0.018 -1.028 -18.169 1.00 91.44 100 ALA A N 1
ATOM 739 C CA . ALA A 1 100 ? 0.132 0.432 -18.185 1.00 91.44 100 ALA A CA 1
ATOM 740 C C . ALA A 1 100 ? -1.220 1.135 -18.410 1.00 91.44 100 ALA A C 1
ATOM 742 O O . ALA A 1 100 ? -1.554 2.068 -17.678 1.00 91.44 100 ALA A O 1
ATOM 743 N N . GLU A 1 101 ? -2.040 0.645 -19.344 1.00 90.00 101 GLU A N 1
ATOM 744 C CA . GLU A 1 101 ? -3.368 1.208 -19.631 1.00 90.00 101 GLU A CA 1
ATOM 745 C C . GLU A 1 101 ? -4.314 1.089 -18.431 1.00 90.00 101 GLU A C 1
ATOM 747 O O . GLU A 1 101 ? -4.880 2.084 -17.974 1.00 90.00 101 GLU A O 1
ATOM 752 N N . ALA A 1 102 ? -4.423 -0.112 -17.851 1.00 89.56 102 ALA A N 1
ATOM 753 C CA . ALA A 1 102 ? -5.240 -0.350 -16.663 1.00 89.56 102 ALA A CA 1
ATOM 754 C C . ALA A 1 102 ? -4.749 0.477 -15.460 1.00 89.56 102 ALA A C 1
ATOM 756 O O . ALA A 1 102 ? -5.541 1.005 -14.675 1.00 89.56 102 ALA A O 1
ATOM 757 N N . THR A 1 103 ? -3.430 0.646 -15.333 1.00 87.81 103 THR A N 1
ATOM 758 C CA . THR A 1 103 ? -2.815 1.495 -14.309 1.00 87.81 103 THR A CA 1
ATOM 759 C C . THR A 1 103 ? -3.188 2.962 -14.492 1.00 87.81 103 THR A C 1
ATOM 761 O O . THR A 1 103 ? -3.602 3.596 -13.518 1.00 87.81 103 THR A O 1
ATOM 764 N N . ALA A 1 104 ? -3.084 3.491 -15.713 1.00 86.38 104 ALA A N 1
ATOM 765 C CA . ALA A 1 104 ? -3.436 4.870 -16.038 1.00 86.38 104 ALA A CA 1
ATOM 766 C C . ALA A 1 104 ? -4.933 5.141 -15.825 1.00 86.38 104 ALA A C 1
ATOM 768 O O . ALA A 1 104 ? -5.305 6.163 -15.245 1.00 86.38 104 ALA A O 1
ATOM 769 N N . ALA A 1 105 ? -5.783 4.185 -16.206 1.00 84.00 105 ALA A N 1
ATOM 770 C CA . ALA A 1 105 ? -7.228 4.242 -16.012 1.00 84.00 105 ALA A CA 1
ATOM 771 C C . ALA A 1 105 ? -7.669 3.989 -14.556 1.00 84.00 105 ALA A C 1
ATOM 773 O O . ALA A 1 105 ? -8.841 4.173 -14.236 1.00 84.00 105 ALA A O 1
ATOM 774 N N . LYS A 1 106 ? -6.745 3.608 -13.659 1.00 81.75 106 LYS A N 1
ATOM 775 C CA . LYS A 1 106 ? -7.022 3.249 -12.255 1.00 81.75 106 LYS A CA 1
ATOM 776 C C . LYS A 1 106 ? -8.096 2.163 -12.116 1.00 81.75 106 LYS A C 1
ATOM 778 O O . LYS A 1 106 ? -8.906 2.213 -11.195 1.00 81.75 106 LYS A O 1
ATOM 783 N N . ILE A 1 107 ? -8.072 1.192 -13.020 1.00 80.94 107 ILE A N 1
ATOM 784 C CA . ILE A 1 107 ? -8.954 0.025 -12.988 1.00 80.94 107 ILE A CA 1
ATOM 785 C C . ILE A 1 107 ? -8.183 -1.223 -12.545 1.00 80.94 107 ILE A C 1
ATOM 787 O O . ILE A 1 107 ? -6.948 -1.209 -12.433 1.00 80.94 107 ILE A O 1
ATOM 791 N N . ALA A 1 108 ? -8.928 -2.298 -12.293 1.00 78.94 108 ALA A N 1
ATOM 792 C CA . ALA A 1 108 ? -8.373 -3.600 -11.961 1.00 78.94 108 ALA A CA 1
ATOM 793 C C . ALA A 1 108 ? -7.478 -4.117 -13.095 1.00 78.94 108 ALA A C 1
ATOM 795 O O . ALA A 1 108 ? -7.778 -3.946 -14.277 1.00 78.94 108 ALA A O 1
ATOM 796 N N . TRP A 1 109 ? -6.384 -4.777 -12.725 1.00 90.06 109 TRP A N 1
ATOM 797 C CA . TRP A 1 109 ? -5.563 -5.500 -13.691 1.00 90.06 109 TRP A CA 1
ATOM 798 C C . TRP A 1 109 ? -6.259 -6.809 -14.103 1.00 90.06 109 TRP A C 1
ATOM 800 O O . TRP A 1 109 ? -7.015 -7.371 -13.294 1.00 90.06 109 TRP A O 1
ATOM 810 N N . PRO A 1 110 ? -6.021 -7.310 -15.330 1.00 90.50 110 PRO A N 1
ATOM 811 C CA . PRO A 1 110 ? -6.436 -8.646 -15.736 1.00 90.50 110 PRO A CA 1
ATOM 812 C C . PRO A 1 110 ? -6.013 -9.675 -14.687 1.00 90.50 110 PRO A C 1
ATOM 814 O O . PRO A 1 110 ? -4.901 -9.635 -14.168 1.00 90.50 110 PRO A O 1
ATOM 817 N N . GLN A 1 111 ? -6.918 -10.589 -14.340 1.00 89.50 111 GLN A N 1
ATOM 818 C CA . GLN A 1 111 ? -6.662 -11.623 -13.332 1.00 89.50 111 GLN A CA 1
ATOM 819 C C . GLN A 1 111 ? -5.967 -12.835 -13.967 1.00 89.50 111 GLN A C 1
ATOM 821 O O . GLN A 1 111 ? -6.406 -13.972 -13.799 1.00 89.50 111 GLN A O 1
ATOM 826 N N . ASP A 1 112 ? -4.915 -12.565 -14.736 1.00 93.38 112 ASP A N 1
ATOM 827 C CA . ASP A 1 112 ? -4.094 -13.589 -15.366 1.00 93.38 112 ASP A CA 1
ATOM 828 C C . ASP A 1 112 ? -3.399 -14.457 -14.291 1.00 93.38 112 ASP A C 1
ATOM 830 O O . ASP A 1 112 ? -2.842 -13.905 -13.332 1.00 93.38 112 ASP A O 1
ATOM 834 N N . PRO A 1 113 ? -3.452 -15.801 -14.386 1.00 93.81 113 PRO A N 1
ATOM 835 C CA . PRO A 1 113 ? -2.875 -16.678 -13.371 1.00 93.81 113 PRO A CA 1
ATOM 836 C C . PRO A 1 113 ? -1.363 -16.514 -13.183 1.00 93.81 113 PRO A C 1
ATOM 838 O O . PRO A 1 113 ? -0.893 -16.607 -12.047 1.00 93.81 113 PRO A O 1
ATOM 841 N N . GLU A 1 114 ? -0.607 -16.261 -14.254 1.00 94.06 114 GLU A N 1
ATOM 842 C CA . GLU A 1 114 ? 0.851 -16.119 -14.196 1.00 94.06 114 GLU A CA 1
ATOM 843 C C . GLU A 1 114 ? 1.233 -14.792 -13.544 1.00 94.06 114 GLU A C 1
ATOM 845 O O . GLU A 1 114 ? 2.047 -14.765 -12.616 1.00 94.06 114 GLU A O 1
ATOM 850 N N . ASP A 1 115 ? 0.569 -13.701 -13.933 1.00 94.94 115 ASP A N 1
ATOM 851 C CA . ASP A 1 115 ? 0.781 -12.395 -13.309 1.00 94.94 115 ASP A CA 1
ATOM 852 C C . ASP A 1 115 ? 0.393 -12.406 -11.830 1.00 94.94 115 ASP A C 1
ATOM 854 O O . ASP A 1 115 ? 1.089 -11.824 -10.992 1.00 94.94 115 ASP A O 1
ATOM 858 N N . LYS A 1 116 ? -0.700 -13.096 -11.483 1.00 94.62 116 LYS A N 1
ATOM 859 C CA . LYS A 1 116 ? -1.111 -13.268 -10.089 1.00 94.62 116 LYS A CA 1
ATOM 860 C C . LYS A 1 116 ? -0.087 -14.086 -9.305 1.00 94.62 116 LYS A C 1
ATOM 862 O O . LYS A 1 116 ? 0.234 -13.706 -8.179 1.00 94.62 116 LYS A O 1
ATOM 867 N N . ALA A 1 117 ? 0.436 -15.175 -9.871 1.00 94.44 117 ALA A N 1
ATOM 868 C CA . ALA A 1 117 ? 1.471 -15.989 -9.235 1.00 94.44 117 ALA A CA 1
ATOM 869 C C . ALA A 1 117 ? 2.763 -15.187 -9.018 1.00 94.44 117 ALA A C 1
ATOM 871 O O . ALA A 1 117 ? 3.352 -15.241 -7.936 1.00 94.44 117 ALA A O 1
ATOM 872 N N . LEU A 1 118 ? 3.162 -14.372 -9.999 1.00 95.12 118 LEU A N 1
ATOM 873 C CA . LEU A 1 118 ? 4.300 -13.470 -9.870 1.00 95.12 118 LEU A CA 1
ATOM 874 C C . LEU A 1 118 ? 4.051 -12.405 -8.791 1.00 95.12 118 LEU A C 1
ATOM 876 O O . LEU A 1 118 ? 4.890 -12.191 -7.917 1.00 95.12 118 LEU A O 1
ATOM 880 N N . ALA A 1 119 ? 2.878 -11.769 -8.802 1.00 94.88 119 ALA A N 1
ATOM 881 C CA . ALA A 1 119 ? 2.499 -10.766 -7.814 1.00 94.88 119 ALA A CA 1
ATOM 882 C C . ALA A 1 119 ? 2.398 -11.345 -6.396 1.00 94.88 119 ALA A C 1
ATOM 884 O O . ALA A 1 119 ? 2.692 -10.638 -5.433 1.00 94.88 119 ALA A O 1
ATOM 885 N N . ALA A 1 120 ? 1.998 -12.610 -6.242 1.00 94.12 120 ALA A N 1
ATOM 886 C CA . ALA A 1 120 ? 1.898 -13.270 -4.942 1.00 94.12 120 ALA A CA 1
ATOM 887 C C . ALA A 1 120 ? 3.256 -13.342 -4.228 1.00 94.12 120 ALA A C 1
ATOM 889 O O . ALA A 1 120 ? 3.301 -13.265 -3.000 1.00 94.12 120 ALA A O 1
ATOM 890 N N . LYS A 1 121 ? 4.373 -13.366 -4.971 1.00 94.31 121 LYS A N 1
ATOM 891 C CA . LYS A 1 121 ? 5.724 -13.260 -4.394 1.00 94.31 121 LYS A CA 1
ATOM 892 C C . LYS A 1 121 ? 5.938 -11.942 -3.639 1.00 94.31 121 LYS A C 1
ATOM 894 O O . LYS A 1 121 ? 6.720 -11.900 -2.700 1.00 94.31 121 LYS A O 1
ATOM 899 N N . LEU A 1 122 ? 5.196 -10.874 -3.952 1.00 93.44 122 LEU A N 1
ATOM 900 C CA . LEU A 1 122 ? 5.260 -9.620 -3.191 1.00 93.44 122 LEU A CA 1
ATOM 901 C C . LEU A 1 122 ? 4.763 -9.771 -1.750 1.00 93.44 122 LEU A C 1
ATOM 903 O O . LEU A 1 122 ? 5.126 -8.957 -0.906 1.00 93.44 122 LEU A O 1
ATOM 907 N N . LEU A 1 123 ? 3.950 -10.787 -1.441 1.00 90.56 123 LEU A N 1
ATOM 908 C CA . LEU A 1 123 ? 3.477 -11.031 -0.076 1.00 90.56 123 LEU A CA 1
ATOM 909 C C . LEU A 1 123 ? 4.617 -11.414 0.876 1.00 90.56 123 LEU A C 1
ATOM 911 O O . LEU A 1 123 ? 4.521 -11.135 2.070 1.00 90.56 123 LEU A O 1
ATOM 915 N N . THR A 1 124 ? 5.708 -11.992 0.362 1.00 86.56 124 THR A N 1
ATOM 916 C CA . THR A 1 124 ? 6.913 -12.297 1.153 1.00 86.56 124 THR A CA 1
ATOM 917 C C . THR A 1 124 ? 7.821 -11.074 1.324 1.00 86.56 124 THR A C 1
ATOM 919 O O . THR A 1 124 ? 8.705 -11.068 2.178 1.00 86.56 124 THR A O 1
ATOM 922 N N . VAL A 1 125 ? 7.561 -9.994 0.577 1.00 87.25 125 VAL A N 1
ATOM 923 C CA . VAL A 1 125 ? 8.302 -8.730 0.617 1.00 87.25 125 VAL A CA 1
ATOM 924 C C . VAL A 1 125 ? 7.424 -7.649 1.255 1.00 87.25 125 VAL A C 1
ATOM 926 O O . VAL A 1 125 ? 6.687 -6.929 0.584 1.00 87.25 125 VAL A O 1
ATOM 929 N N . SER A 1 126 ? 7.507 -7.508 2.581 1.00 75.12 126 SER A N 1
ATOM 930 C CA . SER A 1 126 ? 6.602 -6.663 3.391 1.00 75.12 126 SER A CA 1
ATOM 931 C C . SER A 1 126 ? 6.416 -5.221 2.872 1.00 75.12 126 SER A C 1
ATOM 933 O O . SER A 1 126 ? 5.302 -4.688 2.874 1.00 75.12 126 SER A O 1
ATOM 935 N N . SER A 1 127 ? 7.474 -4.596 2.344 1.00 82.69 127 SER A N 1
ATOM 936 C CA . SER A 1 127 ? 7.437 -3.246 1.756 1.00 82.69 127 SER A CA 1
ATOM 937 C C . SER A 1 127 ? 6.566 -3.147 0.494 1.00 82.69 127 SER A C 1
ATOM 939 O O . SER A 1 127 ? 6.034 -2.073 0.211 1.00 82.69 127 SER A O 1
ATOM 941 N N . HIS A 1 128 ? 6.349 -4.254 -0.221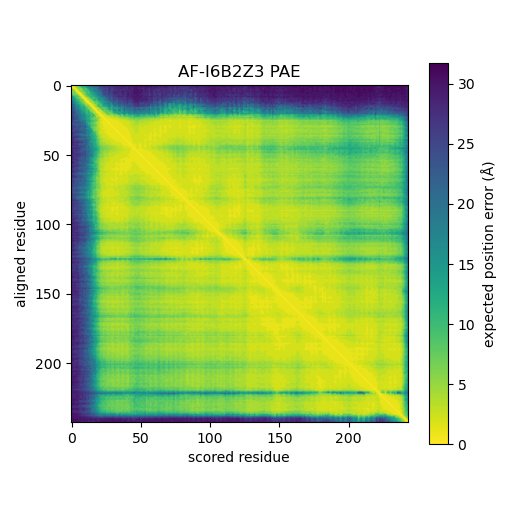 1.00 87.12 128 HIS A N 1
ATOM 942 C CA . HIS A 1 128 ? 5.606 -4.323 -1.482 1.00 87.12 128 HIS A CA 1
ATOM 943 C C . HIS A 1 128 ? 4.319 -5.159 -1.417 1.00 87.12 128 HIS A C 1
ATOM 945 O O . HIS A 1 128 ? 3.517 -5.083 -2.343 1.00 87.12 128 HIS A O 1
ATOM 951 N N . ALA A 1 129 ? 4.054 -5.888 -0.330 1.00 90.94 129 ALA A N 1
ATOM 952 C CA . ALA A 1 129 ? 2.870 -6.746 -0.185 1.00 90.94 129 ALA A CA 1
ATOM 953 C C . ALA A 1 129 ? 1.528 -6.028 -0.454 1.00 90.94 129 ALA A C 1
ATOM 955 O O . ALA A 1 129 ? 0.598 -6.601 -1.022 1.00 90.94 129 ALA A O 1
ATOM 956 N N . HIS A 1 130 ? 1.433 -4.735 -0.131 1.00 92.69 130 HIS A N 1
ATOM 957 C CA . HIS A 1 130 ? 0.254 -3.915 -0.425 1.00 92.69 130 HIS A CA 1
ATOM 958 C C . HIS A 1 130 ? -0.068 -3.793 -1.929 1.00 92.69 130 HIS A C 1
ATOM 960 O O . HIS A 1 130 ? -1.219 -3.551 -2.289 1.00 92.69 130 HIS A O 1
ATOM 966 N N . ASN A 1 131 ? 0.916 -3.968 -2.814 1.00 92.44 131 ASN A N 1
ATOM 967 C CA . ASN A 1 131 ? 0.709 -3.929 -4.260 1.00 92.44 131 ASN A CA 1
ATOM 968 C C . ASN A 1 131 ? -0.036 -5.166 -4.774 1.00 92.44 131 ASN A C 1
ATOM 970 O O . ASN A 1 131 ? -0.903 -5.022 -5.634 1.00 92.44 131 ASN A O 1
ATOM 974 N N . TYR A 1 132 ? 0.227 -6.349 -4.201 1.00 94.19 132 TYR A N 1
ATOM 975 C CA . TYR A 1 132 ? -0.589 -7.539 -4.463 1.00 94.19 132 TYR A CA 1
ATOM 976 C C . TYR A 1 132 ? -2.039 -7.285 -4.051 1.00 94.19 132 TYR A C 1
ATOM 978 O O . TYR A 1 132 ? -2.957 -7.469 -4.849 1.00 94.19 132 TYR A O 1
ATOM 986 N N . ILE A 1 133 ? -2.241 -6.771 -2.830 1.00 93.88 133 ILE A N 1
ATOM 987 C CA . ILE A 1 133 ? -3.582 -6.490 -2.300 1.00 93.88 133 ILE A CA 1
ATOM 988 C C . ILE A 1 133 ? -4.347 -5.547 -3.223 1.00 93.88 133 ILE A C 1
ATOM 990 O O . ILE A 1 133 ? -5.497 -5.807 -3.558 1.00 93.88 133 ILE A O 1
ATOM 994 N N . ARG A 1 134 ? -3.690 -4.480 -3.679 1.00 92.06 134 ARG A N 1
ATOM 995 C CA . ARG A 1 134 ? -4.305 -3.466 -4.536 1.00 92.06 134 ARG A CA 1
ATOM 996 C C . ARG A 1 134 ? -4.829 -4.033 -5.859 1.00 92.06 134 ARG A C 1
ATOM 998 O O . ARG A 1 134 ? -5.773 -3.467 -6.391 1.00 92.06 134 ARG A O 1
ATOM 1005 N N . ARG A 1 135 ? -4.198 -5.071 -6.419 1.00 91.50 135 ARG A N 1
ATOM 1006 C CA . ARG A 1 135 ? -4.429 -5.497 -7.814 1.00 91.50 135 ARG A CA 1
ATOM 1007 C C . ARG A 1 135 ? -5.027 -6.895 -7.966 1.00 91.50 135 ARG A C 1
ATOM 1009 O O . ARG A 1 135 ? -5.763 -7.134 -8.921 1.00 91.50 135 ARG A O 1
ATOM 1016 N N . TYR A 1 136 ? -4.733 -7.799 -7.037 1.00 92.56 136 TYR A N 1
ATOM 1017 C CA . TYR A 1 136 ? -4.995 -9.232 -7.204 1.00 92.56 136 TYR A CA 1
ATOM 1018 C C . TYR A 1 136 ? -5.723 -9.887 -6.037 1.00 92.56 136 TYR A C 1
ATOM 1020 O O . TYR A 1 136 ? -6.312 -10.952 -6.230 1.00 92.56 136 TYR A O 1
ATOM 1028 N N . ALA A 1 137 ? -5.717 -9.280 -4.845 1.00 93.81 137 ALA A N 1
ATOM 1029 C CA . ALA A 1 137 ? -6.382 -9.900 -3.706 1.00 93.81 137 ALA A CA 1
ATOM 1030 C C . ALA A 1 137 ? -7.883 -10.073 -3.967 1.00 93.81 137 ALA A C 1
ATOM 1032 O O . ALA A 1 137 ? -8.575 -9.185 -4.475 1.00 93.81 137 ALA A O 1
ATOM 1033 N N . THR A 1 138 ? -8.369 -11.251 -3.613 1.00 94.44 138 THR A N 1
ATOM 1034 C CA . THR A 1 138 ? -9.782 -11.608 -3.571 1.00 94.44 138 THR A CA 1
ATOM 1035 C C . THR A 1 138 ? -10.438 -11.054 -2.309 1.00 94.44 138 THR A C 1
ATOM 1037 O O . THR A 1 138 ? -9.769 -10.665 -1.349 1.00 94.44 138 THR A O 1
ATOM 1040 N N . ALA A 1 139 ? -11.770 -11.072 -2.279 1.00 95.81 139 ALA A N 1
ATOM 1041 C CA . ALA A 1 139 ? -12.530 -10.716 -1.085 1.00 95.81 139 ALA A CA 1
ATOM 1042 C C . ALA A 1 139 ? -12.143 -11.572 0.133 1.00 95.81 139 ALA A C 1
ATOM 1044 O O . ALA A 1 139 ? -11.929 -11.035 1.216 1.00 95.81 139 ALA A O 1
ATOM 1045 N N . GLY A 1 140 ? -11.988 -12.889 -0.060 1.00 97.25 140 GLY A N 1
ATOM 1046 C CA . GLY A 1 140 ? -11.580 -13.812 1.002 1.00 97.25 140 GLY A CA 1
ATOM 1047 C C . GLY A 1 140 ? -10.183 -13.506 1.543 1.00 97.25 140 GLY A C 1
ATOM 1048 O O . GLY A 1 140 ? -9.986 -13.484 2.756 1.00 97.25 140 GLY A O 1
ATOM 1049 N N . GLU A 1 141 ? -9.231 -13.183 0.663 1.00 95.56 141 GLU A N 1
ATOM 1050 C CA . GLU A 1 141 ? -7.888 -12.764 1.082 1.00 95.56 141 GLU A CA 1
ATOM 1051 C C . GLU A 1 141 ? -7.934 -11.457 1.884 1.00 95.56 141 GLU A C 1
ATOM 1053 O O . GLU A 1 141 ? -7.301 -11.377 2.932 1.00 95.56 141 GLU A O 1
ATOM 1058 N N . ILE A 1 142 ? -8.724 -10.461 1.459 1.00 96.62 142 ILE A N 1
ATOM 1059 C CA . ILE A 1 142 ? -8.893 -9.193 2.194 1.00 96.62 142 ILE A CA 1
ATOM 1060 C C . ILE A 1 142 ? -9.559 -9.413 3.557 1.00 96.62 142 ILE A C 1
ATOM 1062 O O . ILE A 1 142 ? -9.130 -8.831 4.559 1.00 96.62 142 ILE A O 1
ATOM 1066 N N . ALA A 1 143 ? -10.590 -10.256 3.617 1.00 97.00 143 ALA A N 1
ATOM 1067 C CA . ALA A 1 143 ? -11.271 -10.604 4.859 1.00 97.00 143 ALA A CA 1
ATOM 1068 C C . ALA A 1 143 ? -10.311 -11.265 5.863 1.00 97.00 143 ALA A C 1
ATOM 1070 O O . ALA A 1 143 ? -10.370 -10.966 7.056 1.00 97.00 143 ALA A O 1
ATOM 1071 N N . ALA A 1 144 ? -9.380 -12.086 5.371 1.00 96.00 144 ALA A N 1
ATOM 1072 C CA . ALA A 1 144 ? -8.358 -12.747 6.177 1.00 96.00 144 ALA A CA 1
ATOM 1073 C C . ALA A 1 144 ? -7.169 -11.843 6.561 1.00 96.00 144 ALA A C 1
ATOM 1075 O O . ALA A 1 144 ? -6.386 -12.218 7.436 1.00 96.00 144 ALA A O 1
ATOM 1076 N N . LEU A 1 145 ? -7.007 -10.659 5.947 1.00 94.00 145 LEU A N 1
ATOM 1077 C CA . LEU A 1 145 ? -5.881 -9.775 6.260 1.00 94.00 145 LEU A CA 1
ATOM 1078 C C . LEU A 1 145 ? -5.903 -9.343 7.733 1.00 94.00 145 LEU A C 1
ATOM 1080 O O . LEU A 1 145 ? -6.924 -8.826 8.211 1.00 94.00 145 LEU A O 1
ATOM 1084 N N . PRO A 1 146 ? -4.765 -9.424 8.447 1.00 93.44 146 PRO A N 1
ATOM 1085 C CA . PRO A 1 146 ? -4.645 -8.756 9.730 1.00 93.44 146 PRO A CA 1
ATOM 1086 C C . PRO A 1 146 ? -4.719 -7.239 9.517 1.00 93.44 146 PRO A C 1
ATOM 1088 O O . PRO A 1 146 ? -4.216 -6.710 8.527 1.00 93.44 146 PRO A O 1
ATOM 1091 N N . GLY A 1 147 ? -5.308 -6.506 10.466 1.00 93.25 147 GLY A N 1
ATOM 1092 C CA . GLY A 1 147 ? -5.241 -5.043 10.419 1.00 93.25 147 GLY A CA 1
ATOM 1093 C C . GLY A 1 147 ? -3.798 -4.535 10.530 1.00 93.25 147 GLY A C 1
ATOM 1094 O O . GLY A 1 147 ? -2.925 -5.223 11.070 1.00 93.25 147 GLY A O 1
ATOM 1095 N N . SER A 1 148 ? -3.540 -3.316 10.068 1.00 93.56 148 SER A N 1
ATOM 1096 C CA . SER A 1 148 ? -2.199 -2.722 10.028 1.00 93.56 148 SER A CA 1
ATOM 1097 C C . SER A 1 148 ? -2.241 -1.229 10.344 1.00 93.56 148 SER A C 1
ATOM 1099 O O . SER A 1 148 ? -3.246 -0.564 10.111 1.00 93.56 148 SER A O 1
ATOM 1101 N N . SER A 1 149 ? -1.123 -0.690 10.829 1.00 93.00 149 SER A N 1
ATOM 1102 C CA . SER A 1 149 ? -0.901 0.754 10.965 1.00 93.00 149 SER A CA 1
ATOM 1103 C C . SER A 1 149 ? -0.540 1.434 9.636 1.00 93.00 149 SER A C 1
ATOM 1105 O O . SER A 1 149 ? -0.509 2.661 9.541 1.00 93.00 149 SER A O 1
ATOM 1107 N N . SER A 1 150 ? -0.266 0.648 8.588 1.00 92.12 150 SER A N 1
ATOM 1108 C CA . SER A 1 150 ? 0.215 1.141 7.300 1.00 92.12 150 SER A CA 1
ATOM 1109 C C . SER A 1 150 ? -0.895 1.751 6.442 1.00 92.12 150 SER A C 1
ATOM 1111 O O . SER A 1 150 ? -1.829 1.070 6.005 1.00 92.12 150 SER A O 1
ATOM 1113 N N . ALA A 1 151 ? -0.730 3.031 6.099 1.00 92.69 151 ALA A N 1
ATOM 1114 C CA . ALA A 1 151 ? -1.604 3.739 5.166 1.00 92.69 151 ALA A CA 1
ATOM 1115 C C . ALA A 1 151 ? -1.629 3.099 3.764 1.00 92.69 151 ALA A C 1
ATOM 1117 O O . ALA A 1 151 ? -2.666 3.124 3.098 1.00 92.69 151 ALA A O 1
ATOM 1118 N N . ASN A 1 152 ? -0.524 2.482 3.326 1.00 92.94 152 ASN A N 1
ATOM 1119 C CA . ASN A 1 152 ? -0.442 1.821 2.020 1.00 92.94 152 ASN A CA 1
ATOM 1120 C C . ASN A 1 152 ? -1.342 0.583 1.955 1.00 92.94 152 ASN A C 1
ATOM 1122 O O . ASN A 1 152 ? -2.040 0.397 0.959 1.00 92.94 152 ASN A O 1
ATOM 1126 N N . PHE A 1 153 ? -1.376 -0.217 3.026 1.00 94.94 153 PHE A N 1
ATOM 1127 C CA . PHE A 1 153 ? -2.275 -1.370 3.131 1.00 94.94 153 PHE A CA 1
ATOM 1128 C C . PHE A 1 153 ? -3.737 -0.931 3.184 1.00 94.94 153 PHE A C 1
ATOM 1130 O O . PHE A 1 153 ? -4.547 -1.436 2.416 1.00 94.94 153 PHE A O 1
ATOM 1137 N N . ALA A 1 154 ? -4.067 0.058 4.021 1.00 95.81 154 ALA A N 1
ATOM 1138 C CA . ALA A 1 154 ? -5.428 0.589 4.090 1.00 95.81 154 ALA A CA 1
ATOM 1139 C C . ALA A 1 154 ? -5.906 1.125 2.730 1.00 95.81 154 ALA A C 1
ATOM 1141 O O . ALA A 1 154 ? -7.016 0.827 2.302 1.00 95.81 154 ALA A O 1
ATOM 1142 N N . THR A 1 155 ? -5.049 1.859 2.015 1.00 94.94 155 THR A N 1
ATOM 1143 C CA . THR A 1 155 ? -5.360 2.372 0.672 1.00 94.94 155 THR A CA 1
ATOM 1144 C C . THR A 1 155 ? -5.541 1.242 -0.343 1.00 94.94 155 THR A C 1
ATOM 1146 O O . THR A 1 155 ? -6.442 1.308 -1.175 1.00 94.94 155 THR A O 1
ATOM 1149 N N . ALA A 1 156 ? -4.709 0.196 -0.279 1.00 94.75 156 ALA A N 1
ATOM 1150 C CA . ALA A 1 156 ? -4.839 -0.976 -1.140 1.00 94.75 156 ALA A CA 1
ATOM 1151 C C . ALA A 1 156 ? -6.164 -1.717 -0.903 1.00 94.75 156 ALA A C 1
ATOM 1153 O O . ALA A 1 156 ? -6.853 -2.030 -1.869 1.00 94.75 156 ALA A O 1
ATOM 1154 N N . VAL A 1 157 ? -6.547 -1.925 0.363 1.00 96.56 157 VAL A N 1
ATOM 1155 C CA . VAL A 1 157 ? -7.828 -2.546 0.736 1.00 96.56 157 VAL A CA 1
ATOM 1156 C C . VAL A 1 157 ? -9.008 -1.708 0.254 1.00 96.56 157 VAL A C 1
ATOM 1158 O O . VAL A 1 157 ? -9.904 -2.255 -0.372 1.00 96.56 157 VAL A O 1
ATOM 1161 N N . VAL A 1 158 ? -8.998 -0.389 0.481 1.00 95.31 158 VAL A N 1
ATOM 1162 C CA . VAL A 1 158 ? -10.079 0.510 0.036 1.00 95.31 158 VAL A CA 1
ATOM 1163 C C . VAL A 1 158 ? -10.268 0.452 -1.477 1.00 95.31 158 VAL A C 1
ATOM 1165 O O . VAL A 1 158 ? -11.389 0.266 -1.944 1.00 95.31 158 VAL A O 1
ATOM 1168 N N . GLY A 1 159 ? -9.178 0.590 -2.241 1.00 92.69 159 GLY A N 1
ATOM 1169 C CA . GLY A 1 159 ? -9.243 0.530 -3.700 1.00 92.69 159 GLY A CA 1
ATOM 1170 C C . GLY A 1 159 ? -9.767 -0.819 -4.183 1.00 92.69 159 GLY A C 1
ATOM 1171 O O . GLY A 1 159 ? -10.697 -0.868 -4.984 1.00 92.69 159 GLY A O 1
ATOM 1172 N N . ARG A 1 160 ? -9.236 -1.916 -3.634 1.00 93.69 160 ARG A N 1
ATOM 1173 C CA . ARG A 1 160 ? -9.616 -3.256 -4.077 1.00 93.69 160 ARG A CA 1
ATOM 1174 C C . ARG A 1 160 ? -11.038 -3.644 -3.672 1.00 93.69 160 ARG A C 1
ATOM 1176 O O . ARG A 1 160 ? -11.750 -4.247 -4.464 1.00 93.69 160 ARG A O 1
ATOM 1183 N N . ALA A 1 161 ? -11.478 -3.274 -2.474 1.00 95.06 161 ALA A N 1
ATOM 1184 C CA . ALA A 1 161 ? -12.852 -3.487 -2.026 1.00 95.06 161 ALA A CA 1
ATOM 1185 C C . ALA A 1 161 ? -13.863 -2.761 -2.929 1.00 95.06 161 ALA A C 1
ATOM 1187 O O . ALA A 1 161 ? -14.905 -3.327 -3.258 1.00 95.06 161 ALA A O 1
ATOM 1188 N N . ALA A 1 162 ? -13.534 -1.542 -3.376 1.00 92.88 162 ALA A N 1
ATOM 1189 C CA . ALA A 1 162 ? -14.352 -0.803 -4.333 1.00 92.88 162 ALA A CA 1
ATOM 1190 C C . ALA A 1 162 ? -14.415 -1.507 -5.699 1.00 92.88 162 ALA A C 1
ATOM 1192 O O . ALA A 1 162 ? -15.502 -1.663 -6.247 1.00 92.88 162 ALA A O 1
ATOM 1193 N N . GLU A 1 163 ? -13.280 -1.988 -6.217 1.00 90.50 163 GLU A N 1
ATOM 1194 C CA . GLU A 1 163 ? -13.231 -2.759 -7.472 1.00 90.50 163 GLU A CA 1
ATOM 1195 C C . GLU A 1 163 ? -14.039 -4.065 -7.402 1.00 90.50 163 GLU A C 1
ATOM 1197 O O . GLU A 1 163 ? -14.664 -4.456 -8.383 1.00 90.50 163 GLU A O 1
ATOM 1202 N N . LEU A 1 164 ? -14.046 -4.735 -6.246 1.00 92.38 164 LEU A N 1
ATOM 1203 C CA . LEU A 1 164 ? -14.808 -5.967 -6.020 1.00 92.38 164 LEU A CA 1
ATOM 1204 C C . LEU A 1 164 ? -16.302 -5.721 -5.745 1.00 92.38 164 LEU A C 1
ATOM 1206 O O . LEU A 1 164 ? -17.054 -6.687 -5.627 1.00 92.38 164 LEU A O 1
ATOM 1210 N N . GLY A 1 165 ? -16.733 -4.462 -5.598 1.00 94.12 165 GLY A N 1
ATOM 1211 C CA . GLY A 1 165 ? -18.104 -4.120 -5.210 1.00 94.12 165 GLY A CA 1
ATOM 1212 C C . GLY A 1 165 ? -18.463 -4.543 -3.779 1.00 94.12 165 GLY A C 1
ATOM 1213 O O . GLY A 1 165 ? -19.626 -4.814 -3.499 1.00 94.12 165 GLY A O 1
ATOM 1214 N N . GLN A 1 166 ? -17.478 -4.626 -2.877 1.00 96.06 166 GLN A N 1
ATOM 1215 C CA . GLN A 1 166 ? -17.641 -5.118 -1.502 1.00 96.06 166 GLN A CA 1
ATOM 1216 C C . GLN A 1 166 ? -17.123 -4.099 -0.473 1.00 96.06 166 GLN A C 1
ATOM 1218 O O . GLN A 1 166 ? -16.091 -4.326 0.164 1.00 96.06 166 GLN A O 1
ATOM 1223 N N . PRO A 1 167 ? -17.807 -2.953 -0.298 1.00 94.62 167 PRO A N 1
ATOM 1224 C CA . PRO A 1 167 ? -17.349 -1.878 0.584 1.00 94.62 167 PRO A CA 1
ATOM 1225 C C . PRO A 1 167 ? -17.229 -2.298 2.058 1.00 94.62 167 PRO A C 1
ATOM 1227 O O . PRO A 1 167 ? -16.389 -1.751 2.773 1.00 94.62 167 PRO A O 1
ATOM 1230 N N . ASP A 1 168 ? -17.998 -3.294 2.504 1.00 96.62 168 ASP A N 1
ATOM 1231 C CA . ASP A 1 168 ? -17.977 -3.783 3.890 1.00 96.62 168 ASP A CA 1
ATOM 1232 C C . ASP A 1 168 ? -16.614 -4.355 4.302 1.00 96.62 168 ASP A C 1
ATOM 1234 O O . ASP A 1 168 ? -16.206 -4.216 5.457 1.00 96.62 168 ASP A O 1
ATOM 1238 N N . LEU A 1 169 ? -15.832 -4.865 3.339 1.00 97.44 169 LEU A N 1
ATOM 1239 C CA . LEU A 1 169 ? -14.456 -5.311 3.577 1.00 97.44 169 LEU A CA 1
ATOM 1240 C C . LEU A 1 169 ? -13.576 -4.199 4.167 1.00 97.44 169 LEU A C 1
ATOM 1242 O O . LEU A 1 169 ? -12.653 -4.481 4.934 1.00 97.44 169 LEU A O 1
ATOM 1246 N N . VAL A 1 170 ? -13.851 -2.935 3.828 1.00 97.44 170 VAL A N 1
ATOM 1247 C CA . VAL A 1 170 ? -13.129 -1.778 4.374 1.00 97.44 170 VAL A CA 1
ATOM 1248 C C . VAL A 1 170 ? -13.457 -1.592 5.849 1.00 97.44 170 VAL A C 1
ATOM 1250 O O . VAL A 1 170 ? -12.545 -1.417 6.659 1.00 97.44 170 VAL A O 1
ATOM 1253 N N . THR A 1 171 ? -14.740 -1.649 6.202 1.00 96.75 171 THR A N 1
ATOM 1254 C CA . THR A 1 171 ? -15.215 -1.516 7.585 1.00 96.75 171 THR A CA 1
ATOM 1255 C C . THR A 1 171 ? -14.635 -2.619 8.465 1.00 96.75 171 THR A C 1
ATOM 1257 O O . THR A 1 171 ? -14.081 -2.335 9.531 1.00 96.75 171 THR A O 1
ATOM 1260 N N . ASP A 1 172 ? -14.670 -3.861 7.985 1.00 97.19 172 ASP A N 1
ATOM 1261 C CA . ASP A 1 172 ? -14.110 -5.015 8.686 1.00 97.19 172 ASP A CA 1
ATOM 1262 C C . ASP A 1 172 ? -12.595 -4.884 8.873 1.00 97.19 172 ASP A C 1
ATOM 1264 O O . ASP A 1 172 ? -12.054 -5.141 9.954 1.00 97.19 172 ASP A O 1
ATOM 1268 N N . TYR A 1 173 ? -11.891 -4.438 7.832 1.00 97.94 173 TYR A N 1
ATOM 1269 C CA . TYR A 1 173 ? -10.458 -4.185 7.909 1.00 97.94 173 TYR A CA 1
ATOM 1270 C C . TYR A 1 173 ? -10.125 -3.063 8.905 1.00 97.94 173 TYR A C 1
ATOM 1272 O O . TYR A 1 173 ? -9.202 -3.211 9.710 1.00 97.94 173 TYR A O 1
ATOM 1280 N N . TYR A 1 174 ? -10.886 -1.965 8.919 1.00 98.00 174 TYR A N 1
ATOM 1281 C CA . TYR A 1 174 ? -10.716 -0.879 9.888 1.00 98.00 174 TYR A CA 1
ATOM 1282 C C . TYR A 1 174 ? -10.968 -1.328 11.326 1.00 98.00 174 TYR A C 1
ATOM 1284 O O . TYR A 1 174 ? -10.189 -0.966 12.210 1.00 98.00 174 TYR A O 1
ATOM 1292 N N . ALA A 1 175 ? -11.960 -2.188 11.568 1.00 97.25 175 ALA A N 1
ATOM 1293 C CA . ALA A 1 175 ? -12.161 -2.794 12.882 1.00 97.25 175 ALA A CA 1
ATOM 1294 C C . ALA A 1 175 ? -10.921 -3.573 13.355 1.00 97.25 175 ALA A C 1
ATOM 1296 O O . ALA A 1 175 ? -10.522 -3.453 14.513 1.00 97.25 175 ALA A O 1
ATOM 1297 N N . ARG A 1 176 ? -10.238 -4.291 12.453 1.00 97.19 176 ARG A N 1
ATOM 1298 C CA . ARG A 1 176 ? -8.972 -4.986 12.760 1.00 97.19 176 ARG A CA 1
ATOM 1299 C C . ARG A 1 176 ? -7.769 -4.045 12.940 1.00 97.19 176 ARG A C 1
ATOM 1301 O O . ARG A 1 176 ? -6.721 -4.489 13.423 1.00 97.19 176 ARG A O 1
ATOM 1308 N N . CYS A 1 177 ? -7.884 -2.778 12.536 1.00 97.19 177 CYS A N 1
ATOM 1309 C CA . CYS A 1 177 ? -6.844 -1.752 12.681 1.00 97.19 177 CYS A CA 1
ATOM 1310 C C . CYS A 1 177 ? -6.928 -0.967 14.000 1.00 97.19 177 CYS A C 1
ATOM 1312 O O . CYS A 1 177 ? -5.996 -0.223 14.308 1.00 97.19 177 CYS A O 1
ATOM 1314 N N . LEU A 1 178 ? -7.996 -1.148 14.782 1.00 96.31 178 LEU A N 1
ATOM 1315 C CA . LEU A 1 178 ? -8.149 -0.514 16.091 1.00 96.31 178 LEU A CA 1
ATOM 1316 C C . LEU A 1 178 ? -6.936 -0.788 16.990 1.00 96.31 178 LEU A C 1
ATOM 1318 O O . LEU A 1 178 ? -6.471 -1.922 17.110 1.00 96.31 178 LEU A O 1
ATOM 1322 N N . GLY A 1 179 ? -6.421 0.260 17.627 1.00 93.88 179 GLY A N 1
ATOM 1323 C CA . GLY A 1 179 ? -5.263 0.207 18.513 1.00 93.88 179 GLY A CA 1
ATOM 1324 C C . GLY A 1 179 ? -3.930 -0.027 17.807 1.00 93.88 179 GLY A C 1
ATOM 1325 O O . GLY A 1 179 ? -2.928 -0.245 18.482 1.00 93.88 179 GLY A O 1
ATOM 1326 N N . LYS A 1 180 ? -3.884 0.018 16.469 1.00 94.56 180 LYS A N 1
ATOM 1327 C CA . LYS A 1 180 ? -2.634 -0.108 15.703 1.00 94.56 180 LYS A CA 1
ATOM 1328 C C . LYS A 1 180 ? -2.048 1.240 15.298 1.00 94.56 180 LYS A C 1
ATOM 1330 O O . LYS A 1 180 ? -0.917 1.279 14.835 1.00 94.56 180 LYS A O 1
ATOM 1335 N N . GLY A 1 181 ? -2.777 2.343 15.483 1.00 91.75 181 GLY A N 1
ATOM 1336 C CA . GLY A 1 181 ? -2.292 3.684 15.151 1.00 91.75 181 GLY A CA 1
ATOM 1337 C C . GLY A 1 181 ? -2.324 3.977 13.652 1.00 91.75 181 GLY A C 1
ATOM 1338 O O . GLY A 1 181 ? -1.459 4.687 13.136 1.00 91.75 181 GLY A O 1
ATOM 1339 N N . LEU A 1 182 ? -3.307 3.415 12.941 1.00 94.62 182 LEU A N 1
ATOM 1340 C CA . LEU A 1 182 ? -3.550 3.740 11.539 1.00 94.62 182 LEU A CA 1
ATOM 1341 C C . LEU A 1 182 ? -4.003 5.201 11.433 1.00 94.62 182 LEU A C 1
ATOM 1343 O O . LEU A 1 182 ? -4.953 5.618 12.086 1.00 94.62 182 LEU A O 1
ATOM 1347 N N . VAL A 1 183 ? -3.355 5.987 10.572 1.00 93.75 183 VAL A N 1
ATOM 1348 C CA . VAL A 1 183 ? -3.749 7.382 10.329 1.00 93.75 183 VAL A CA 1
ATOM 1349 C C . VAL A 1 183 ? -3.964 7.594 8.838 1.00 93.75 183 VAL A C 1
ATOM 1351 O O . VAL A 1 183 ? -3.028 7.789 8.069 1.00 93.75 183 VAL A O 1
ATOM 1354 N N . THR A 1 184 ? -5.231 7.560 8.431 1.00 94.62 184 THR A N 1
ATOM 1355 C CA . THR A 1 184 ? -5.687 7.915 7.079 1.00 94.62 184 THR A CA 1
ATOM 1356 C C . THR A 1 184 ? -6.998 8.685 7.180 1.00 94.62 184 THR A C 1
ATOM 1358 O O . THR A 1 184 ? -7.714 8.558 8.173 1.00 94.62 184 THR A O 1
ATOM 1361 N N . ALA A 1 185 ? -7.344 9.478 6.165 1.00 93.62 185 ALA A N 1
ATOM 1362 C CA . ALA A 1 185 ? -8.602 10.228 6.173 1.00 93.62 185 ALA A CA 1
ATOM 1363 C C . ALA A 1 185 ? -9.831 9.306 6.317 1.00 93.62 185 ALA A C 1
ATOM 1365 O O . ALA A 1 185 ? -10.713 9.590 7.124 1.00 93.62 185 ALA A O 1
ATOM 1366 N N . GLY A 1 186 ? -9.850 8.181 5.588 1.00 94.75 186 GLY A N 1
ATOM 1367 C CA . GLY A 1 186 ? -10.939 7.200 5.633 1.00 94.75 186 GLY A CA 1
ATOM 1368 C C . GLY A 1 186 ? -11.087 6.536 7.002 1.00 94.75 186 GLY A C 1
ATOM 1369 O O . GLY A 1 186 ? -12.173 6.562 7.577 1.00 94.75 186 GLY A O 1
ATOM 1370 N N . TYR A 1 187 ? -9.986 6.029 7.565 1.00 97.19 187 TYR A N 1
ATOM 1371 C CA . TYR A 1 187 ? -10.008 5.406 8.891 1.00 97.19 187 TYR A CA 1
ATOM 1372 C C . TYR A 1 187 ? -10.380 6.402 9.992 1.00 97.19 187 TYR A C 1
ATOM 1374 O O . TYR A 1 187 ? -11.210 6.088 10.835 1.00 97.19 187 TYR A O 1
ATOM 1382 N N . ASN A 1 188 ? -9.822 7.617 9.970 1.00 96.38 188 ASN A N 1
ATOM 1383 C CA . ASN A 1 188 ? -10.130 8.629 10.981 1.00 96.38 188 ASN A CA 1
ATOM 1384 C C . ASN A 1 188 ? -11.620 8.986 10.974 1.00 96.38 188 ASN A C 1
ATOM 1386 O O . ASN A 1 188 ? -12.226 9.042 12.037 1.00 96.38 188 ASN A O 1
ATOM 1390 N N . LYS A 1 189 ? -12.219 9.170 9.787 1.00 96.69 189 LYS A N 1
ATOM 1391 C CA . LYS A 1 189 ? -13.657 9.438 9.655 1.00 96.69 189 LYS A CA 1
ATOM 1392 C C . LYS A 1 189 ? -14.495 8.281 10.203 1.00 96.69 189 LYS A C 1
ATOM 1394 O O . LYS A 1 189 ? -15.431 8.519 10.958 1.00 96.69 189 LYS A O 1
ATOM 1399 N N . TRP A 1 190 ? -14.153 7.046 9.839 1.00 97.38 190 TRP A N 1
ATOM 1400 C CA . TRP A 1 190 ? -14.839 5.854 10.339 1.00 97.38 190 TRP A CA 1
ATOM 1401 C C . TRP A 1 190 ? -14.719 5.713 11.864 1.00 97.38 190 TRP A C 1
ATOM 1403 O O . TRP A 1 190 ? -15.710 5.462 12.543 1.00 97.38 190 TRP A O 1
ATOM 1413 N N . PHE A 1 191 ? -13.523 5.925 12.418 1.00 97.75 191 PHE A N 1
ATOM 1414 C CA . PHE A 1 191 ? -13.272 5.826 13.854 1.00 97.75 191 PHE A CA 1
ATOM 1415 C C . PHE A 1 191 ? -14.020 6.909 14.634 1.00 97.75 191 PHE A C 1
ATOM 1417 O O . PHE A 1 191 ? -14.598 6.624 15.677 1.00 97.75 191 PHE A O 1
ATOM 1424 N N . ASP A 1 192 ? -14.034 8.144 14.129 1.00 96.38 192 ASP A N 1
ATOM 1425 C CA . ASP A 1 192 ? -14.746 9.251 14.769 1.00 96.38 192 ASP A CA 1
ATOM 1426 C C . ASP A 1 192 ? -16.258 8.986 14.786 1.00 96.38 192 ASP A C 1
ATOM 1428 O O . ASP A 1 192 ? -16.894 9.177 15.820 1.00 96.38 192 ASP A O 1
ATOM 1432 N N . GLN A 1 193 ? -16.816 8.441 13.697 1.00 97.06 193 GLN A N 1
ATOM 1433 C CA . GLN A 1 193 ? -18.209 7.988 13.677 1.00 97.06 193 GLN A CA 1
ATOM 1434 C C . GLN A 1 193 ? -18.453 6.863 14.691 1.00 97.06 193 GLN A C 1
ATOM 1436 O O . GLN A 1 193 ? -19.413 6.925 15.448 1.00 97.06 193 GLN A O 1
ATOM 1441 N N . LYS A 1 194 ? -17.543 5.886 14.790 1.00 96.44 194 LYS A N 1
ATOM 1442 C CA . LYS A 1 194 ? -17.645 4.804 15.779 1.00 96.44 194 LYS A CA 1
ATOM 1443 C C . LYS A 1 194 ? -17.703 5.331 17.218 1.00 96.44 194 LYS A C 1
ATOM 1445 O O . LYS A 1 194 ? -18.433 4.777 18.036 1.00 96.44 194 LYS A O 1
ATOM 1450 N N . LEU A 1 195 ? -16.942 6.379 17.545 1.00 96.12 195 LEU A N 1
ATOM 1451 C CA . LEU A 1 195 ? -17.011 7.013 18.866 1.00 96.12 195 LEU A CA 1
ATOM 1452 C C . LEU A 1 195 ? -18.364 7.693 19.109 1.00 96.12 195 LEU A C 1
ATOM 1454 O O . LEU A 1 195 ? -18.906 7.573 20.206 1.00 96.12 195 LEU A O 1
ATOM 1458 N N . ILE A 1 196 ? -18.909 8.371 18.094 1.00 95.50 196 ILE A N 1
ATOM 1459 C CA . ILE A 1 196 ? -20.242 8.988 18.155 1.00 95.50 196 ILE A CA 1
ATOM 1460 C C . ILE A 1 196 ? -21.310 7.913 18.386 1.00 95.50 196 ILE A C 1
ATOM 1462 O O . ILE A 1 196 ? -22.116 8.049 19.301 1.00 95.50 196 ILE A O 1
ATOM 1466 N N . ASP A 1 197 ? -21.263 6.814 17.632 1.00 95.56 197 ASP A N 1
ATOM 1467 C CA . ASP A 1 197 ? -22.226 5.714 17.746 1.00 95.56 197 ASP A CA 1
ATOM 1468 C C . ASP A 1 197 ? -22.186 5.067 19.141 1.00 95.56 197 ASP A C 1
ATOM 1470 O O . ASP A 1 197 ? -23.227 4.747 19.717 1.00 95.56 197 ASP A O 1
ATOM 1474 N N . LEU A 1 198 ? -20.989 4.910 19.723 1.00 95.81 198 LEU A N 1
ATOM 1475 C CA . LEU A 1 198 ? -20.831 4.418 21.095 1.00 95.81 198 LEU A CA 1
ATOM 1476 C C . LEU A 1 198 ? -21.444 5.377 22.120 1.00 95.81 198 LEU A C 1
ATOM 1478 O O . LEU A 1 198 ? -22.120 4.914 23.037 1.00 95.81 198 LEU A O 1
ATOM 1482 N N . ALA A 1 199 ? -21.250 6.688 21.964 1.00 93.75 199 ALA A N 1
ATOM 148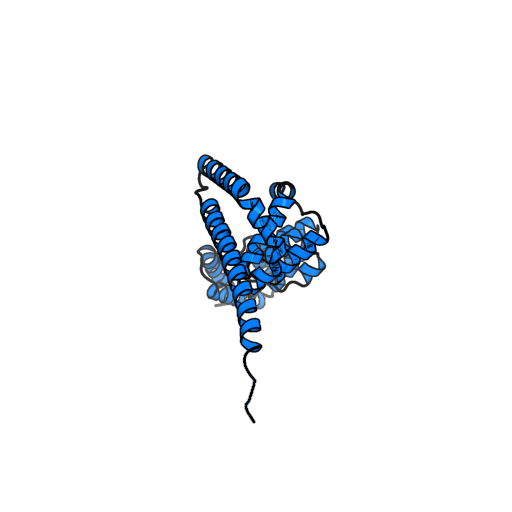3 C CA . ALA A 1 199 ? -21.861 7.680 22.846 1.00 93.75 199 ALA A CA 1
ATOM 1484 C C . ALA A 1 199 ? -23.394 7.660 22.734 1.00 93.75 199 ALA A C 1
ATOM 1486 O O . ALA A 1 199 ? -24.084 7.573 23.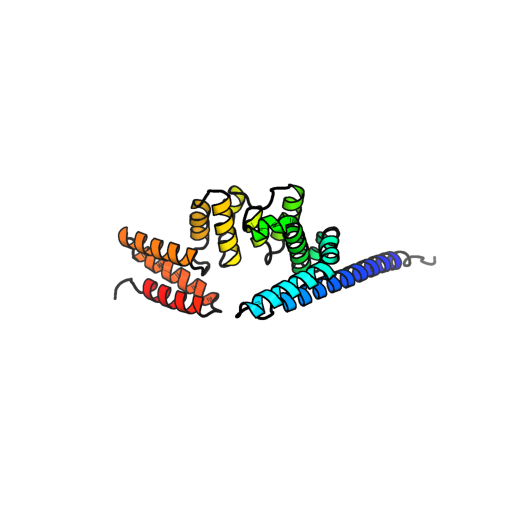747 1.00 93.75 199 ALA A O 1
ATOM 1487 N N . SER A 1 200 ? -23.938 7.627 21.512 1.00 94.88 200 SER A N 1
ATOM 1488 C CA . SER A 1 200 ? -25.386 7.524 21.279 1.00 94.88 200 SER A CA 1
ATOM 1489 C C . SER A 1 200 ? -25.998 6.231 21.830 1.00 94.88 200 SER A C 1
ATOM 1491 O O . SER A 1 200 ? -27.163 6.222 22.215 1.00 94.88 200 SER A O 1
ATOM 1493 N N . ALA A 1 201 ? -25.217 5.152 21.916 1.00 96.25 201 ALA A N 1
ATOM 1494 C CA . ALA A 1 201 ? -25.620 3.893 22.539 1.00 96.25 201 ALA A CA 1
ATOM 1495 C C . ALA A 1 201 ? -25.423 3.855 24.072 1.00 96.25 201 ALA A C 1
ATOM 1497 O O . ALA A 1 201 ? -25.580 2.791 24.673 1.00 96.25 201 ALA A O 1
ATOM 1498 N N . GLY A 1 202 ? -25.034 4.967 24.710 1.00 94.25 202 GLY A N 1
ATOM 1499 C CA . GLY A 1 202 ? -24.767 5.038 26.153 1.00 94.25 202 GLY A CA 1
ATOM 1500 C C . GLY A 1 202 ? -23.482 4.324 26.596 1.00 94.25 202 GLY A C 1
ATOM 1501 O O . GLY A 1 202 ? -23.320 4.006 27.771 1.00 94.25 202 GLY A O 1
ATOM 1502 N N . LYS A 1 203 ? -22.556 4.046 25.670 1.00 95.19 203 LYS A N 1
ATOM 1503 C CA . LYS A 1 203 ? -21.286 3.333 25.904 1.00 95.19 203 LYS A CA 1
ATOM 1504 C C . LYS A 1 203 ? -20.080 4.275 25.906 1.00 95.19 203 LYS A C 1
ATOM 1506 O O . LYS A 1 203 ? -19.014 3.949 25.382 1.00 95.19 203 LYS A O 1
ATOM 1511 N N . GLU A 1 204 ? -20.225 5.448 26.513 1.00 92.62 204 GLU A N 1
ATOM 1512 C CA . GLU A 1 204 ? -19.192 6.495 26.522 1.00 92.62 204 GLU A CA 1
ATOM 1513 C C . GLU A 1 204 ? -17.854 6.006 27.091 1.00 92.62 204 GLU A C 1
ATOM 1515 O O . GLU A 1 204 ? -16.801 6.252 26.502 1.00 92.62 204 GLU A O 1
ATOM 1520 N N . ALA A 1 205 ? -17.879 5.232 28.181 1.00 92.62 205 ALA A N 1
ATOM 1521 C CA . ALA A 1 205 ? -16.671 4.668 28.785 1.00 92.62 205 ALA A CA 1
ATOM 1522 C C . ALA A 1 205 ? -15.888 3.761 27.814 1.00 92.62 205 ALA A C 1
ATOM 1524 O O . ALA A 1 205 ? -14.653 3.765 27.806 1.00 92.62 205 ALA A O 1
ATOM 1525 N N . GLU A 1 206 ? -16.589 3.012 26.957 1.00 94.19 206 GLU A N 1
ATOM 1526 C CA . GLU A 1 206 ? -15.962 2.199 25.914 1.00 94.19 206 GLU A CA 1
ATOM 1527 C C . GLU A 1 206 ? -15.316 3.083 24.842 1.00 94.19 206 GLU A C 1
ATOM 1529 O O . GLU A 1 206 ? -14.168 2.838 24.459 1.00 94.19 206 GLU A O 1
ATOM 1534 N N . GLY A 1 207 ? -16.010 4.143 24.414 1.00 93.88 207 GLY A N 1
ATOM 1535 C CA . GLY A 1 207 ? -15.484 5.131 23.470 1.00 93.88 207 GLY A CA 1
ATOM 1536 C C . GLY A 1 207 ? -14.225 5.828 23.993 1.00 93.88 207 GLY A C 1
ATOM 1537 O O . GLY A 1 207 ? -13.211 5.892 23.295 1.00 93.88 207 GLY A O 1
ATOM 1538 N N . VAL A 1 208 ? -14.236 6.264 25.255 1.00 93.81 208 VAL A N 1
ATOM 1539 C CA . VAL A 1 208 ? -13.079 6.874 25.930 1.00 93.81 208 VAL A CA 1
ATOM 1540 C C . VAL A 1 208 ? -11.903 5.900 25.990 1.00 93.81 208 VAL A C 1
ATOM 1542 O O . VAL A 1 208 ? -10.775 6.264 25.642 1.00 93.81 208 VAL A O 1
ATOM 1545 N N . ARG A 1 209 ? -12.146 4.643 26.387 1.00 94.69 209 ARG A N 1
ATOM 1546 C CA . ARG A 1 209 ? -11.107 3.604 26.418 1.00 94.69 209 ARG A CA 1
ATOM 1547 C C . ARG A 1 209 ? -10.510 3.385 25.029 1.00 94.69 209 ARG A C 1
ATOM 1549 O O . ARG A 1 209 ? -9.288 3.317 24.901 1.00 94.69 209 ARG A O 1
ATOM 1556 N N . LEU A 1 210 ? -11.348 3.309 23.997 1.00 95.12 210 LEU A N 1
ATOM 1557 C CA . LEU A 1 210 ? -10.904 3.109 22.621 1.00 95.12 210 LEU A CA 1
ATOM 1558 C C . LEU A 1 210 ? -10.052 4.286 22.126 1.00 95.12 210 LEU A C 1
ATOM 1560 O O . LEU A 1 210 ? -8.975 4.068 21.572 1.00 95.12 210 LEU A O 1
ATOM 1564 N N . ALA A 1 211 ? -10.476 5.524 22.394 1.00 95.50 211 ALA A N 1
ATOM 1565 C CA . ALA A 1 211 ? -9.719 6.726 22.050 1.00 95.50 211 ALA A CA 1
ATOM 1566 C C . ALA A 1 211 ? -8.344 6.768 22.740 1.00 95.50 211 ALA A C 1
ATOM 1568 O O . ALA A 1 211 ? -7.354 7.146 22.111 1.00 95.50 211 ALA A O 1
ATOM 1569 N N . ARG A 1 212 ? -8.251 6.334 24.007 1.00 93.94 212 ARG A N 1
ATOM 1570 C CA . ARG A 1 212 ? -6.973 6.228 24.734 1.00 93.94 212 ARG A CA 1
ATOM 1571 C C . ARG A 1 212 ? -6.041 5.187 24.119 1.00 93.94 212 ARG A C 1
ATOM 1573 O O . ARG A 1 212 ? -4.868 5.485 23.911 1.00 93.94 212 ARG A O 1
ATOM 1580 N N . VAL A 1 213 ? -6.550 3.992 23.811 1.00 94.88 213 VAL A N 1
ATOM 1581 C CA . VAL A 1 213 ? -5.759 2.926 23.170 1.00 94.88 213 VAL A CA 1
ATOM 1582 C C . VAL A 1 213 ? -5.232 3.394 21.813 1.00 94.88 213 VAL A C 1
ATOM 1584 O O . VAL A 1 213 ? -4.042 3.256 21.534 1.00 94.88 213 VAL A O 1
ATOM 1587 N N . GLU A 1 214 ? -6.082 4.028 21.005 1.00 95.06 214 GLU A N 1
ATOM 1588 C CA . GLU A 1 214 ? -5.666 4.582 19.717 1.00 95.06 214 GLU A CA 1
ATOM 1589 C C . GLU A 1 214 ? -4.629 5.703 19.889 1.00 95.06 214 GLU A C 1
ATOM 1591 O O . GLU A 1 214 ? -3.634 5.739 19.168 1.00 95.06 214 GLU A O 1
ATOM 1596 N N . ALA A 1 215 ? -4.805 6.594 20.874 1.00 93.06 215 ALA A N 1
ATOM 1597 C CA . ALA A 1 215 ? -3.847 7.661 21.165 1.00 93.06 215 ALA A CA 1
ATOM 1598 C C . ALA A 1 215 ? -2.461 7.108 21.527 1.00 93.06 215 ALA A C 1
ATOM 1600 O O . ALA A 1 215 ? -1.453 7.646 21.070 1.00 93.06 215 ALA A O 1
ATOM 1601 N N . LEU A 1 216 ? -2.401 6.040 22.329 1.00 92.94 216 LEU A N 1
ATOM 1602 C CA . LEU A 1 216 ? -1.142 5.380 22.682 1.00 92.94 216 LEU A CA 1
ATOM 1603 C C . LEU A 1 216 ? -0.457 4.799 21.441 1.00 92.94 216 LEU A C 1
ATOM 1605 O O . LEU A 1 216 ? 0.734 5.037 21.237 1.00 92.94 216 LEU A O 1
ATOM 1609 N N . ALA A 1 217 ? -1.215 4.113 20.584 1.00 93.12 217 ALA A N 1
ATOM 1610 C CA . ALA A 1 217 ? -0.692 3.528 19.356 1.00 93.12 217 ALA A CA 1
ATOM 1611 C C . ALA A 1 217 ? -0.184 4.594 18.369 1.00 93.12 217 ALA A C 1
ATOM 1613 O O . ALA A 1 217 ? 0.925 4.483 17.850 1.00 93.12 217 ALA A O 1
ATOM 1614 N N . VAL A 1 218 ? -0.945 5.676 18.160 1.00 91.62 218 VAL A N 1
ATOM 1615 C CA . VAL A 1 218 ? -0.515 6.805 17.316 1.00 91.62 218 VAL A CA 1
ATOM 1616 C C . VAL A 1 218 ? 0.728 7.481 17.896 1.00 91.62 218 VAL A C 1
ATOM 1618 O O . VAL A 1 218 ? 1.637 7.824 17.146 1.00 91.62 218 VAL A O 1
ATOM 1621 N N . ASN A 1 219 ?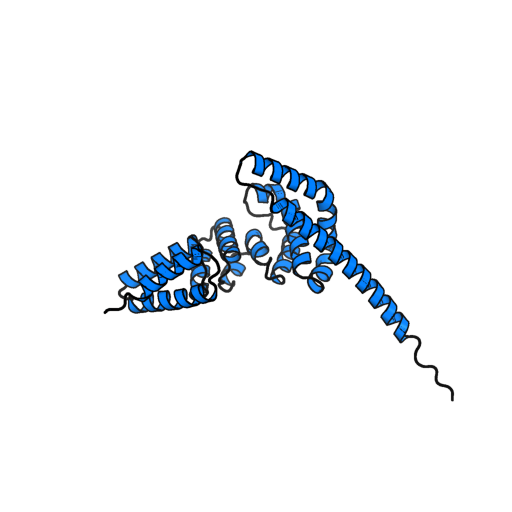 0.800 7.661 19.218 1.00 91.12 219 ASN A N 1
ATOM 1622 C CA . ASN A 1 219 ? 1.956 8.275 19.872 1.00 91.12 219 ASN A CA 1
ATOM 1623 C C . ASN A 1 219 ? 3.235 7.442 19.695 1.00 91.12 219 ASN A C 1
ATOM 1625 O O . ASN A 1 219 ? 4.295 8.019 19.478 1.00 91.12 219 ASN A O 1
ATOM 1629 N N . ALA A 1 220 ? 3.135 6.110 19.735 1.00 89.56 220 ALA A N 1
ATOM 1630 C CA . ALA A 1 220 ? 4.269 5.211 19.507 1.00 89.56 220 ALA A CA 1
ATOM 1631 C C . ALA A 1 220 ? 4.811 5.267 18.065 1.00 89.56 220 ALA A C 1
ATOM 1633 O O . ALA A 1 220 ? 5.984 4.988 17.838 1.00 89.56 220 ALA A O 1
ATOM 1634 N N . LEU A 1 221 ? 3.970 5.644 17.096 1.00 84.25 221 LEU A N 1
ATOM 1635 C CA . LEU A 1 221 ? 4.304 5.695 15.666 1.00 84.25 221 LEU A CA 1
ATOM 1636 C C . LEU A 1 221 ? 4.495 7.123 15.129 1.00 84.25 221 LEU A C 1
ATOM 1638 O O . LEU A 1 221 ? 4.611 7.315 13.915 1.00 84.25 221 LEU A O 1
ATOM 1642 N N . LYS A 1 222 ? 4.458 8.135 16.001 1.00 77.12 222 LYS A N 1
ATOM 1643 C CA . LYS A 1 222 ? 4.388 9.544 15.605 1.00 77.12 222 LYS A CA 1
ATOM 1644 C C . LYS A 1 222 ? 5.681 9.994 14.924 1.00 77.12 222 LYS A C 1
ATOM 1646 O O . LYS A 1 222 ? 6.714 10.147 15.566 1.00 77.12 222 LYS A O 1
ATOM 1651 N N . THR A 1 223 ? 5.580 10.311 13.638 1.00 77.62 223 THR A N 1
ATOM 1652 C CA . THR A 1 223 ? 6.670 10.857 12.814 1.00 77.62 223 THR A CA 1
ATOM 1653 C C . THR A 1 223 ? 6.226 12.024 11.926 1.00 77.62 223 THR A C 1
ATOM 1655 O O . THR A 1 223 ? 7.062 12.664 11.295 1.00 77.62 223 THR A O 1
ATOM 1658 N N . THR A 1 224 ? 4.922 12.337 11.877 1.00 83.19 224 THR A N 1
ATOM 1659 C CA . THR A 1 224 ? 4.352 13.340 10.957 1.00 83.19 224 THR A CA 1
ATOM 1660 C C . THR A 1 224 ? 3.413 14.347 11.645 1.00 83.19 224 THR A C 1
ATOM 1662 O O . THR A 1 224 ? 2.751 14.000 12.630 1.00 83.19 224 THR A O 1
ATOM 1665 N N . PRO A 1 225 ? 3.248 15.570 11.092 1.00 88.19 225 PRO A N 1
ATOM 1666 C CA . PRO A 1 225 ? 2.273 16.548 11.593 1.00 88.19 225 PRO A CA 1
ATOM 1667 C C . PRO A 1 225 ? 0.822 16.041 11.589 1.00 88.19 225 PRO A C 1
ATOM 1669 O O . PRO A 1 225 ? 0.035 16.372 12.473 1.00 88.19 225 PRO A O 1
ATOM 1672 N N . ALA A 1 226 ? 0.454 15.196 10.620 1.00 86.06 226 ALA A N 1
ATOM 1673 C CA . ALA A 1 226 ? -0.887 14.617 10.549 1.00 86.06 226 ALA A CA 1
ATOM 1674 C C . ALA A 1 226 ? -1.175 13.685 11.741 1.00 86.06 226 ALA A C 1
ATOM 1676 O O . ALA A 1 226 ? -2.261 13.730 12.324 1.00 86.06 226 ALA A O 1
ATOM 1677 N N . GLN A 1 227 ? -0.194 12.871 12.143 1.00 87.44 227 GLN A N 1
ATOM 1678 C CA . GLN A 1 227 ? -0.303 12.027 13.336 1.00 87.44 227 GLN A CA 1
ATOM 1679 C C . GLN A 1 227 ? -0.355 12.867 14.617 1.00 87.44 227 GLN A C 1
ATOM 1681 O O . GLN A 1 227 ? -1.092 12.524 15.537 1.00 87.44 227 GLN A O 1
ATOM 1686 N N . GLU A 1 228 ? 0.362 13.993 14.672 1.00 88.38 228 GLU A N 1
ATOM 1687 C CA . GLU A 1 228 ? 0.289 14.930 15.798 1.00 88.38 228 GLU A CA 1
ATOM 1688 C C . GLU A 1 228 ? -1.110 15.522 15.978 1.00 88.38 228 GLU A C 1
ATOM 1690 O O . GLU A 1 228 ? -1.682 15.461 17.067 1.00 88.38 228 GLU A O 1
ATOM 1695 N N . GLN A 1 229 ? -1.700 16.028 14.896 1.00 90.12 229 GLN A N 1
ATOM 1696 C CA . GLN A 1 229 ? -3.066 16.547 14.922 1.00 90.12 229 GLN A CA 1
ATOM 1697 C C . GLN A 1 229 ? -4.075 15.463 15.314 1.00 90.12 229 GLN A C 1
ATOM 1699 O O . GLN A 1 229 ? -4.998 15.721 16.091 1.00 90.12 229 GLN A O 1
ATOM 1704 N N . ARG A 1 230 ? -3.893 14.233 14.814 1.00 91.75 230 ARG A N 1
ATOM 1705 C CA . ARG A 1 230 ? -4.744 13.102 15.195 1.00 91.75 230 ARG A CA 1
ATOM 1706 C C . ARG A 1 230 ? -4.627 12.793 16.686 1.00 91.75 230 ARG A C 1
ATOM 1708 O O . ARG A 1 230 ? -5.648 12.616 17.346 1.00 91.75 230 ARG A O 1
ATOM 1715 N N . LEU A 1 231 ? -3.413 12.785 17.225 1.00 91.25 231 LEU A N 1
ATOM 1716 C CA . LEU A 1 231 ? -3.154 12.521 18.636 1.00 91.25 231 LEU A CA 1
ATOM 1717 C C . LEU A 1 231 ? -3.828 13.546 19.558 1.00 91.25 231 LEU A C 1
ATOM 1719 O O . LEU A 1 231 ? -4.397 13.156 20.576 1.00 91.25 231 LEU A O 1
ATOM 1723 N N . ILE A 1 232 ? -3.811 14.835 19.202 1.00 91.19 232 ILE A N 1
ATOM 1724 C CA . ILE A 1 232 ? -4.504 15.886 19.969 1.00 91.19 232 ILE A CA 1
ATOM 1725 C 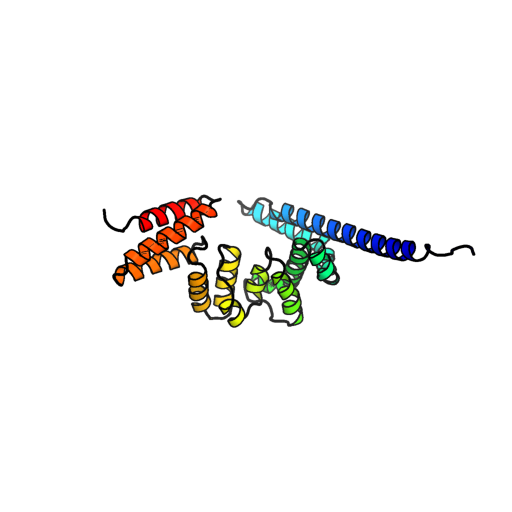C . ILE A 1 232 ? -6.005 15.582 20.053 1.00 91.19 232 ILE A C 1
ATOM 1727 O O . ILE A 1 232 ? -6.567 15.573 21.149 1.00 91.19 232 ILE A O 1
ATOM 1731 N N . LYS A 1 233 ? -6.639 15.258 18.918 1.00 91.94 233 LYS A N 1
ATOM 1732 C CA . LYS A 1 233 ? -8.067 14.901 18.872 1.00 91.94 233 LYS A CA 1
ATOM 1733 C C . LYS A 1 233 ? -8.380 13.665 19.717 1.00 91.94 233 LYS A C 1
ATOM 1735 O O . LYS A 1 233 ? -9.321 13.688 20.503 1.00 91.94 233 LYS A O 1
ATOM 1740 N N . LEU A 1 234 ? -7.569 12.612 19.602 1.00 91.12 234 LEU A N 1
ATOM 1741 C CA . LEU A 1 234 ? -7.760 11.374 20.362 1.00 91.12 234 LEU A CA 1
ATOM 1742 C C . LEU A 1 234 ? -7.586 11.584 21.870 1.00 91.12 234 LEU A C 1
ATOM 1744 O O . LEU A 1 234 ? -8.343 11.025 22.656 1.00 91.12 234 LEU A O 1
ATOM 1748 N N . ARG A 1 235 ? -6.629 12.420 22.292 1.00 89.81 235 ARG A N 1
ATOM 1749 C CA . ARG A 1 235 ? -6.449 12.777 23.708 1.00 89.81 235 ARG A CA 1
ATOM 1750 C C . ARG A 1 235 ? -7.618 13.591 24.248 1.00 89.81 235 ARG A C 1
ATOM 1752 O O . ARG A 1 235 ? -8.007 13.364 25.386 1.00 89.81 235 ARG A O 1
ATOM 1759 N N . ALA A 1 236 ? -8.174 14.507 23.456 1.00 88.50 236 ALA A N 1
ATOM 1760 C CA . ALA A 1 236 ? -9.381 15.236 23.839 1.00 88.50 236 ALA A CA 1
ATOM 1761 C C . ALA A 1 236 ? -10.570 14.275 24.013 1.00 88.50 236 ALA A C 1
ATOM 1763 O O . ALA A 1 236 ? -11.203 14.279 25.063 1.00 88.50 236 ALA A O 1
ATOM 1764 N N . ALA A 1 237 ? -10.794 13.372 23.052 1.00 84.25 237 ALA A N 1
ATOM 1765 C CA . ALA A 1 237 ? -11.839 12.350 23.147 1.00 84.25 237 ALA A CA 1
ATOM 1766 C C . ALA A 1 237 ? -11.622 11.385 24.330 1.00 84.25 237 ALA A C 1
ATOM 1768 O O . ALA A 1 237 ? -12.557 11.037 25.041 1.00 84.25 237 ALA A O 1
ATOM 1769 N N . GLY A 1 238 ? -10.372 10.997 24.602 1.00 76.81 238 GLY A N 1
ATOM 1770 C CA . GLY A 1 238 ? -9.998 10.122 25.715 1.00 76.81 238 GLY A CA 1
ATOM 1771 C C . GLY A 1 238 ? -10.066 10.771 27.106 1.00 76.81 238 GLY A C 1
ATOM 1772 O O . GLY A 1 238 ? -9.840 10.083 28.104 1.00 76.81 238 GLY A O 1
ATOM 1773 N N . LYS A 1 239 ? -10.351 12.073 27.198 1.00 76.94 239 LYS A N 1
ATOM 1774 C CA . LYS A 1 239 ? -10.602 12.779 28.463 1.00 76.94 239 LYS A CA 1
ATOM 1775 C C . LYS A 1 239 ? -12.091 12.881 28.810 1.00 76.94 239 LYS A C 1
ATOM 1777 O O . LYS A 1 239 ? -12.394 13.265 29.928 1.00 76.94 239 LYS A O 1
ATOM 1782 N N . LEU A 1 240 ? -13.003 12.498 27.912 1.00 56.69 240 LEU A N 1
ATOM 1783 C CA . LEU A 1 240 ? -14.459 12.635 28.092 1.00 56.69 240 LEU A CA 1
ATOM 1784 C C . LEU A 1 240 ? -15.089 11.615 29.066 1.00 56.69 240 LEU A C 1
ATOM 1786 O O . LEU A 1 240 ? -16.226 11.204 28.885 1.00 56.69 240 LEU A O 1
ATOM 1790 N N . SER A 1 241 ? -14.385 11.210 30.121 1.00 42.00 241 SER A N 1
ATOM 1791 C CA . SER A 1 241 ? -15.004 10.533 31.265 1.00 42.00 241 SER A CA 1
ATOM 1792 C C . SER A 1 241 ? -14.848 11.438 32.483 1.00 42.00 241 SER A C 1
ATOM 1794 O O . SER A 1 241 ? -13.777 11.431 33.082 1.00 42.00 241 SER A O 1
ATOM 1796 N N . GLY A 1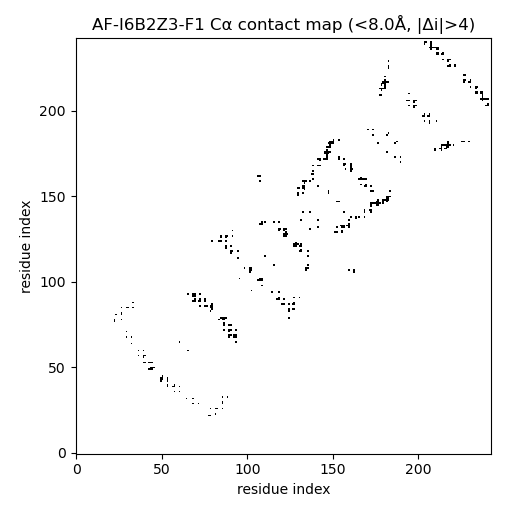 242 ? -15.892 12.229 32.750 1.00 41.84 242 GLY A N 1
ATOM 1797 C CA . GLY A 1 242 ? -16.135 13.073 33.926 1.00 41.84 242 GLY A CA 1
ATOM 1798 C C . GLY A 1 242 ? -14.967 13.370 34.868 1.00 41.84 242 GLY A C 1
ATOM 1799 O O . GLY A 1 242 ? -14.634 12.536 35.705 1.00 41.84 242 GLY A O 1
ATOM 1800 N N . GLU A 1 243 ? -14.466 14.601 34.785 1.00 33.41 243 GLU A N 1
ATOM 1801 C CA . GLU A 1 243 ? -14.334 15.515 35.931 1.00 33.41 243 GLU A CA 1
ATOM 1802 C C . GLU A 1 243 ? -14.909 16.874 35.518 1.00 33.41 243 GLU A C 1
ATOM 1804 O O . GLU A 1 243 ? -14.602 17.315 34.382 1.00 33.41 243 GLU A O 1
#

Secondary structure (DSSP, 8-state):
------SHHHHHHHHHHHHHHHHHHHHHHHHHHHHHHHHHHTS--SSHHHHHHHHHHHHHHHHHHHHHHHHGGGGHHHHHHH-HHHHHHHHHHHHHHHTHHHHHTT-PPP--HHHHHHHHGGGGSTTTHHHHHHHT--HHHHHHPPP-S-HHHHHHHHHHHHHTT-THHHHHHHHHHTTTT---HHHHHHHHHHHHHHHHTT-HHHHHHHHHHHHHHHHHT--SHHHHHHHHHHHHHTT-S--